Protein 7PZJ (pdb70)

Nearest PDB structures (foldseek):
  7pzj-assembly1_A  TM=1.004E+00  e=2.224E-62  Kaistella jeonii
  6kuo-assembly1_A  TM=9.489E-01  e=4.315E-26  Piscinibacter sakaiensis
  6ky5-assembly2_B  TM=9.385E-01  e=2.314E-25  Piscinibacter sakaiensis
  7dzv-assembly1_A  TM=9.254E-01  e=3.971E-25  Piscinibacter gummiphilus
  8h5l-assembly1_B  TM=8.861E-01  e=3.011E-26  Piscinibacter sakaiensis

B-factor: mean 29.28, std 13.96, range [12.13, 130.51]

Radius of gyration: 16.84 Å; Cα contacts (8 Å, |Δi|>4): 710; chains: 1; bounding box: 43×41×42 Å

Foldseek 3Di:
DALVCLDFQHAFDKDWDWVVNVQDDQPLFAIKIKIAGLPDAFDAAEEEEEEAPPDALVLQVQVQSRVRSVGHIYIYTHHDDDDNALQSLLVSRVSSLVSVVVLCCDPPRSNPVGYPSLQYAYEYAASNLVSRQVNCVVPVSHFEYEYQQYHHAPDQRAHQHAYEYEHECAEPRSHCVRHVVVNQVNHDLNHWYKYWYFYRGYSSQLSHCCRLVNLSSSLVNLSCVCGRVVNLCSVVNNVVSVVVSVVGTQKMAGAHWGAHPPGIDGDGDIDHD

Organism: NCBI:txid266749

Secondary structure (DSSP, 8-state):
--GGGG-SS-SS-EEEEEGGGT----TTSS-EEEEEESSS-S-EEEEEEE-STT--GGGTTTHHHHHHHTT-EEEEE------SSHHHHHHHHHHHHHHHHHHTT-TT-TTTT-EEEEEEEEEEETHHHHHHHHHHHH-TT--EEEEES---SS------S-EEEEEETT-SSS-TTTTHHHHHHHS-TTS-EEEEEETT--TTTTSSTTGGGGHHHHHHHHHHHHHTS--TTHHHHHHHHHHHHGGGEEEEEEEEEEE-SSSEEEE--EEE-

Sequence (273 aa):
ATVESLTNPGPYTVATLSEADGVRNGPKYAGSTIYYPTNATPPYASIAIVPGFTAAPSSVQEWGPFYASHGIVAIIIGTNSLYDQPEARALALLDALETIKQENGRATSPLIGKLDVTKLAVSGWSMGGGGAQRAAVLDNTISAVVALCPYLTSPQLNHTVPVLIFSGQSDPTAPPSQHANVHYNTTPGTTNKLLFEVKNGNHSVANSPTGGGGAVGKLALSWLKIYLEKNDCYCSVLATAIVNSTTVSSKISQSYQCNNALGVVDSKTRFNL

Solvent-accessible surface area: 10555 Å² total; per-residue (Å²): 81,76,30,127,32,3,73,71,100,14,100,77,79,49,31,73,12,27,54,103,80,44,6,53,109,0,105,110,17,32,30,11,46,0,28,19,1,68,90,16,121,58,84,8,1,0,0,0,0,0,0,3,42,121,24,57,49,70,37,0,82,90,2,0,58,6,1,0,7,6,8,0,0,0,0,4,0,2,32,106,83,114,130,111,104,12,46,27,4,0,74,3,0,37,15,0,2,60,0,0,83,88,1,40,59,45,73,124,4,65,0,80,59,75,9,33,48,107,59,12,0,0,2,0,28,11,20,0,0,0,0,0,0,45,0,0,27,78,36,75,113,7,13,0,0,0,0,0,1,0,67,19,89,97,18,122,4,96,3,89,2,18,0,0,0,0,1,0,73,59,6,104,72,1,31,11,80,113,6,1,29,50,0,19,106,61,2,43,58,139,3,36,10,0,1,0,13,8,99,103,6,84,24,51,24,0,15,17,3,75,13,14,74,18,4,0,1,73,0,0,0,0,0,0,28,8,20,0,46,117,53,76,78,20,6,57,4,0,48,60,0,6,110,90,6,35,116,52,2,6,43,3,6,22,18,13,91,5,66,38,110,174,31,88,67,81,17,142,85,174,67,81,133

InterPro domains:
  IPR026444 Secretion system, C-terminal sorting domain [PF18962] (299-365)
  IPR026444 Secretion system, C-terminal sorting domain [TIGR04183] (300-365)
  IPR029058 Alpha/Beta hydrolase fold [G3DSA:3.40.50.1820] (22-283)
  IPR029058 Alpha/Beta hydrolase fold [SSF53474] (60-255)
  IPR041127 PET hydrolase/cutinase-like [PF12740] (35-278)

Structure (mmCIF, N/CA/C/O backbone):
data_7PZJ
#
_entry.id   7PZJ
#
_cell.length_a   109.755
_cell.length_b   109.755
_cell.length_c   41.803
_cell.angle_alpha   90.000
_cell.angle_beta   90.000
_cell.angle_gamma   90.000
#
_symmetry.space_group_name_H-M   'P 43 21 2'
#
loop_
_entity.id
_entity.type
_entity.pdbx_description
1 polymer Lipase
2 non-polymer 'POTASSIUM ION'
3 water water
#
loop_
_atom_site.group_PDB
_atom_site.id
_atom_site.type_symbol
_atom_site.label_atom_id
_atom_site.label_alt_id
_atom_site.label_comp_id
_atom_site.label_asym_id
_atom_site.label_entity_id
_atom_site.label_seq_id
_atom_site.pdbx_PDB_ins_code
_atom_site.Cartn_x
_atom_site.Cartn_y
_atom_site.Cartn_z
_atom_site.occupancy
_atom_site.B_iso_or_equiv
_atom_site.auth_seq_id
_atom_site.auth_comp_id
_atom_site.auth_asym_id
_atom_site.auth_atom_id
_atom_site.pdbx_PDB_model_num
ATOM 1 N N . ALA A 1 28 ? 16.386 28.513 -11.909 1.00 57.28 6 ALA A N 1
ATOM 2 C CA . ALA A 1 28 ? 16.426 27.079 -11.670 1.00 46.48 6 ALA A CA 1
ATOM 3 C C . ALA A 1 28 ? 17.043 26.706 -10.308 1.00 57.78 6 ALA A C 1
ATOM 4 O O . ALA A 1 28 ? 17.610 25.609 -10.145 1.00 52.85 6 ALA A O 1
ATOM 10 N N . THR A 1 29 ? 16.930 27.607 -9.330 1.00 54.71 7 THR A N 1
ATOM 11 C CA . THR A 1 29 ? 17.406 27.352 -7.972 1.00 54.26 7 THR A CA 1
ATOM 12 C C . THR A 1 29 ? 16.395 27.922 -6.974 1.00 58.98 7 THR A C 1
ATOM 13 O O . THR A 1 29 ? 15.506 28.701 -7.336 1.00 52.23 7 THR A O 1
ATOM 24 N N . VAL A 1 30 ? 16.535 27.532 -5.699 1.00 68.70 8 VAL A N 1
ATOM 25 C CA . VAL A 1 30 ? 15.663 28.077 -4.656 1.00 59.72 8 VAL A CA 1
ATOM 26 C C . VAL A 1 30 ? 15.845 29.592 -4.531 1.00 52.53 8 VAL A C 1
ATOM 27 O O . VAL A 1 30 ? 14.999 30.273 -3.940 1.00 46.84 8 VAL A O 1
ATOM 40 N N . GLU A 1 31 ? 16.953 30.133 -5.061 1.00 53.36 9 GLU A N 1
ATOM 41 C CA . GLU A 1 31 ? 17.149 31.580 -5.113 1.00 56.39 9 GLU A CA 1
ATOM 42 C C . GLU A 1 31 ? 16.231 32.221 -6.149 1.00 47.97 9 GLU A C 1
ATOM 43 O O . GLU A 1 31 ? 15.920 33.410 -6.055 1.00 44.94 9 GLU A O 1
ATOM 55 N N . SER A 1 32 ? 15.776 31.451 -7.136 1.00 52.32 10 SER A N 1
ATOM 56 C CA . SER A 1 32 ? 14.854 32.001 -8.119 1.00 54.30 10 SER A CA 1
ATOM 57 C C . SER A 1 32 ? 13.458 32.223 -7.545 1.00 44.13 10 SER A C 1
ATOM 58 O O . SER A 1 32 ? 12.639 32.869 -8.205 1.00 40.97 10 SER A O 1
ATOM 66 N N . LEU A 1 33 ? 13.186 31.709 -6.339 1.00 37.55 11 LEU A N 1
ATOM 67 C CA . LEU A 1 33 ? 11.902 31.810 -5.658 1.00 41.54 11 LEU A CA 1
ATOM 68 C C . LEU A 1 33 ? 11.789 33.069 -4.797 1.00 40.28 11 LEU A C 1
ATOM 69 O O . LEU A 1 33 ? 10.891 33.161 -3.950 1.00 46.12 11 LEU A O 1
ATOM 85 N N . THR A 1 34 ? 12.674 34.027 -5.002 1.00 38.40 12 THR A N 1
ATOM 86 C CA . THR A 1 34 ? 12.698 35.245 -4.211 1.00 38.12 12 THR A CA 1
ATOM 87 C C . THR A 1 34 ? 11.366 35.980 -4.332 1.00 40.72 12 THR A C 1
ATOM 88 O O . THR A 1 34 ? 10.672 35.905 -5.357 1.00 38.86 12 THR A O 1
ATOM 98 N N . ASN A 1 35 ? 10.982 36.616 -3.266 1.00 39.44 13 ASN A N 1
ATOM 99 C CA . ASN A 1 35 ? 9.844 37.503 -3.291 1.00 35.05 13 ASN A CA 1
ATOM 100 C C . ASN A 1 35 ? 10.338 38.897 -3.641 1.00 42.07 13 ASN A C 1
ATOM 101 O O . ASN A 1 35 ? 11.385 39.336 -3.166 1.00 49.11 13 ASN A O 1
ATOM 112 N N . PRO A 1 36 ? 9.501 39.664 -4.211 1.00 40.59 14 PRO A N 1
ATOM 113 C CA . PRO A 1 36 ? 9.625 40.079 -5.611 1.00 35.27 14 PRO A CA 1
ATOM 114 C C . PRO A 1 36 ? 10.379 39.130 -6.532 1.00 27.62 14 PRO A C 1
ATOM 115 O O . PRO A 1 36 ? 11.579 38.924 -6.368 1.00 25.71 14 PRO A O 1
ATOM 120 N N . GLY A 1 37 ? 9.717 38.644 -7.578 1.00 24.22 15 GLY A N 1
ATOM 121 C CA . GLY A 1 37 ? 10.406 38.060 -8.707 1.00 24.13 15 GLY A CA 1
ATOM 122 C C . GLY A 1 37 ? 10.852 39.137 -9.690 1.00 22.82 15 GLY A C 1
ATOM 123 O O . GLY A 1 37 ? 10.855 40.329 -9.379 1.00 21.92 15 GLY A O 1
ATOM 127 N N . PRO A 1 38 ? 11.253 38.737 -10.901 1.00 22.02 16 PRO A N 1
ATOM 128 C CA . PRO A 1 38 ? 11.910 39.702 -11.803 1.00 21.49 16 PRO A CA 1
ATOM 129 C C . PRO A 1 38 ? 10.978 40.574 -12.639 1.00 24.44 16 PRO A C 1
ATOM 130 O O . PRO A 1 38 ? 11.430 41.604 -13.152 1.00 19.75 16 PRO A O 1
ATOM 141 N N . TYR A 1 39 ? 9.711 40.225 -12.790 1.00 19.62 17 TYR A N 1
ATOM 142 C CA . TYR A 1 39 ? 8.857 40.975 -13.691 1.00 19.43 17 TYR A CA 1
ATOM 143 C C . TYR A 1 39 ? 8.102 42.112 -13.014 1.00 18.38 17 TYR A C 1
ATOM 144 O O . TYR A 1 39 ? 7.772 42.079 -11.822 1.00 19.38 17 TYR A O 1
ATOM 162 N N . THR A 1 40 ? 7.862 43.148 -13.815 1.00 19.26 18 THR A N 1
ATOM 163 C CA . THR A 1 40 ? 7.077 44.297 -13.409 1.00 20.42 18 THR A CA 1
ATOM 164 C C . THR A 1 40 ? 5.603 43.930 -13.397 1.00 19.54 18 THR A C 1
ATOM 165 O O . THR A 1 40 ? 5.099 43.315 -14.340 1.00 21.18 18 THR A O 1
ATOM 176 N N . VAL A 1 41 ? 4.917 44.332 -12.334 1.00 17.26 19 VAL A N 1
ATOM 177 C CA . VAL A 1 41 ? 3.517 43.994 -12.104 1.00 21.52 19 VAL A CA 1
ATOM 178 C C . VAL A 1 41 ? 2.611 45.195 -12.385 1.00 19.70 19 VAL A C 1
ATOM 179 O O . VAL A 1 41 ? 2.894 46.310 -11.953 1.00 21.90 19 VAL A O 1
ATOM 192 N N . ALA A 1 42 ? 1.514 44.954 -13.116 1.00 18.66 20 ALA A N 1
ATOM 193 C CA . ALA A 1 42 ? 0.428 45.913 -13.287 1.00 19.43 20 ALA A CA 1
ATOM 194 C C . ALA A 1 42 ? -0.872 45.192 -12.972 1.00 21.48 20 ALA A C 1
ATOM 195 O O . ALA A 1 42 ? -0.889 43.955 -12.824 1.00 18.66 20 ALA A O 1
ATOM 202 N N . THR A 1 43 ? -1.973 45.966 -12.841 1.00 18.17 21 THR A N 1
ATOM 203 C CA . THR A 1 43 ? -3.266 45.390 -12.496 1.00 20.76 21 THR A CA 1
ATOM 204 C C . THR A 1 43 ? -4.372 45.860 -13.429 1.00 24.40 21 THR A C 1
ATOM 205 O O . THR A 1 43 ? -4.315 46.944 -14.007 1.00 22.81 21 THR A O 1
ATOM 216 N N . LEU A 1 44 ? -5.387 45.012 -13.559 1.00 25.59 22 LEU A N 1
ATOM 217 C CA . LEU A 1 44 ? -6.600 45.337 -14.284 1.00 22.72 22 LEU A CA 1
ATOM 218 C C . LEU A 1 44 ? -7.799 44.945 -13.437 1.00 23.28 22 LEU A C 1
ATOM 219 O O . LEU A 1 44 ? -7.706 44.066 -12.585 1.00 19.94 22 LEU A O 1
ATOM 235 N N . SER A 1 45 ? -8.949 45.575 -13.682 1.00 21.22 23 SER A N 1
ATOM 236 C CA . SER A 1 45 ? -10.131 45.184 -12.944 1.00 18.79 23 SER A CA 1
ATOM 237 C C . SER A 1 45 ? -11.378 45.456 -13.769 1.00 20.22 23 SER A C 1
ATOM 238 O O . SER A 1 45 ? -11.316 45.880 -14.920 1.00 18.68 23 SER A O 1
ATOM 246 N N . GLU A 1 46 ? -12.528 45.159 -13.180 1.00 19.31 24 GLU A N 1
ATOM 247 C CA . GLU A 1 46 ? -13.778 45.538 -13.818 1.00 22.44 24 GLU A CA 1
ATOM 248 C C . GLU A 1 46 ? -13.829 47.032 -14.097 1.00 16.87 24 GLU A C 1
ATOM 249 O O . GLU A 1 46 ? -14.480 47.458 -15.059 1.00 24.26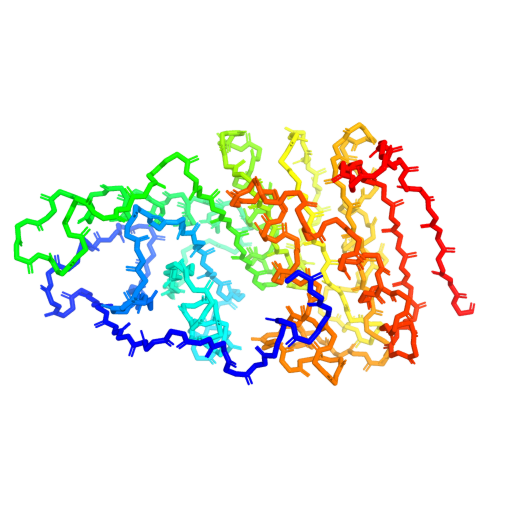 24 GLU A O 1
ATOM 261 N N . ALA A 1 47 ? -13.126 47.839 -13.298 1.00 19.74 25 ALA A N 1
ATOM 262 C CA . ALA A 1 47 ? -13.101 49.281 -13.572 1.00 23.18 25 ALA A CA 1
ATOM 263 C C . ALA A 1 47 ? -12.531 49.573 -14.949 1.00 25.80 25 ALA A C 1
ATOM 264 O O . ALA A 1 47 ? -12.819 50.631 -15.507 1.00 19.60 25 ALA A O 1
ATOM 271 N N . ASP A 1 48 ? -11.755 48.643 -15.523 1.00 23.66 26 ASP A N 1
ATOM 272 C CA . ASP A 1 48 ? -11.148 48.818 -16.839 1.00 20.01 26 ASP A CA 1
ATOM 273 C C . ASP A 1 48 ? -11.934 48.162 -17.956 1.00 21.86 26 ASP A C 1
ATOM 274 O O . ASP A 1 48 ? -11.520 48.239 -19.114 1.00 23.22 26 ASP A O 1
ATOM 283 N N . GLY A 1 49 ? -13.011 47.450 -17.642 1.00 25.57 27 GLY A N 1
ATOM 284 C CA . GLY A 1 49 ? -13.714 46.671 -18.643 1.00 20.43 27 GLY A CA 1
ATOM 285 C C . GLY A 1 49 ? -13.605 45.165 -18.470 1.00 20.90 27 GLY A C 1
ATOM 286 O O . GLY A 1 49 ? -14.260 44.437 -19.207 1.00 22.97 27 GLY A O 1
ATOM 290 N N . VAL A 1 50 ? -12.813 44.662 -17.528 1.00 21.53 28 VAL A N 1
ATOM 291 C CA . VAL A 1 50 ? -12.777 43.214 -17.324 1.00 24.32 28 VAL A CA 1
ATOM 292 C C . VAL A 1 50 ? -14.201 42.672 -17.151 1.00 21.51 28 VAL A C 1
ATOM 293 O O . VAL A 1 50 ? -15.052 43.311 -16.533 1.00 20.31 28 VAL A O 1
ATOM 306 N N . ARG A 1 51 ? -14.450 41.464 -17.662 1.00 26.16 29 ARG A N 1
ATOM 307 C CA . ARG A 1 51 ? -15.755 40.827 -17.476 1.00 22.30 29 ARG A CA 1
ATOM 308 C C . ARG A 1 51 ? -16.184 40.868 -16.019 1.00 23.19 29 ARG A C 1
ATOM 309 O O . ARG A 1 51 ? -15.397 40.574 -15.114 1.00 19.28 29 ARG A O 1
ATOM 330 N N . ASN A 1 52 ? -17.456 41.225 -15.803 1.00 23.57 30 ASN A N 1
ATOM 331 C CA . ASN A 1 52 ? -18.109 41.124 -14.497 1.00 25.61 30 ASN A CA 1
ATOM 332 C C . ASN A 1 52 ? -18.647 39.698 -14.389 1.00 27.23 30 ASN A C 1
ATOM 333 O O . ASN A 1 52 ? -19.685 39.381 -14.956 1.00 25.75 30 ASN A O 1
ATOM 344 N N . GLY A 1 53 ? -17.939 38.818 -13.683 1.00 24.15 31 GLY A N 1
ATOM 345 C CA . GLY A 1 53 ? -18.416 37.457 -13.537 1.00 26.12 31 GLY A CA 1
ATOM 346 C C . GLY A 1 53 ? -19.557 37.368 -12.545 1.00 21.72 31 GLY A C 1
ATOM 347 O O . GLY A 1 53 ? -19.438 37.801 -11.396 1.00 24.16 31 GLY A O 1
ATOM 351 N N . PRO A 1 54 ? -20.673 36.762 -12.944 1.00 22.32 32 PRO A N 1
ATOM 352 C CA . PRO A 1 54 ? -21.843 36.769 -12.052 1.00 26.80 32 PRO A CA 1
ATOM 353 C C . PRO A 1 54 ? -21.637 35.990 -10.771 1.00 27.04 32 PRO A C 1
ATOM 354 O O . PRO A 1 54 ? -22.350 36.244 -9.808 1.00 22.51 32 PRO A O 1
ATOM 365 N N . LYS A 1 55 ? -20.689 35.060 -10.708 1.00 27.28 33 LYS A N 1
ATOM 366 C CA . LYS A 1 55 ? -20.599 34.187 -9.550 1.00 23.44 33 LYS A CA 1
ATOM 367 C C . LYS A 1 55 ? -19.666 34.704 -8.469 1.00 27.73 33 LYS A C 1
ATOM 368 O O . LYS A 1 55 ? -19.424 33.990 -7.483 1.00 23.43 33 LYS A O 1
ATOM 387 N N . TYR A 1 56 ? -19.141 35.921 -8.603 1.00 23.01 34 TYR A N 1
ATOM 388 C CA . TYR A 1 56 ? -18.279 36.463 -7.551 1.00 22.43 34 TYR A CA 1
ATOM 389 C C . TYR A 1 56 ? -18.433 37.975 -7.524 1.00 22.70 34 TYR A C 1
ATOM 390 O O . TYR A 1 56 ? -19.202 38.550 -8.288 1.00 22.55 34 TYR A O 1
ATOM 408 N N . ALA A 1 57 ? -17.682 38.632 -6.648 1.00 21.11 35 ALA A N 1
ATOM 409 C CA . ALA A 1 57 ? -17.851 40.066 -6.443 1.00 26.36 35 ALA A CA 1
ATOM 410 C C . ALA A 1 57 ? -16.512 40.778 -6.589 1.00 20.50 35 ALA A C 1
ATOM 411 O O . ALA A 1 57 ? -15.755 40.948 -5.627 1.00 23.45 35 ALA A O 1
ATOM 418 N N . GLY A 1 58 ? -16.239 41.207 -7.809 1.00 20.63 36 GLY A N 1
ATOM 419 C CA . GLY A 1 58 ? -15.062 42.002 -8.075 1.00 23.59 36 GLY A CA 1
ATOM 420 C C . GLY A 1 58 ? -13.845 41.146 -8.336 1.00 19.12 36 GLY A C 1
ATOM 421 O O . GLY A 1 58 ? -13.690 40.044 -7.811 1.00 18.49 36 GLY A O 1
ATOM 425 N N . SER A 1 59 ? -12.972 41.659 -9.187 1.00 21.20 37 SER A N 1
ATOM 426 C CA . SER A 1 59 ? -11.683 41.030 -9.429 1.00 19.51 37 SER A CA 1
ATOM 427 C C . SER A 1 59 ? -10.578 42.072 -9.461 1.00 21.03 37 SER A C 1
ATOM 428 O O . SER A 1 59 ? -10.800 43.237 -9.814 1.00 18.80 37 SER A O 1
ATOM 436 N N . THR A 1 60 ? -9.368 41.625 -9.121 1.00 19.23 38 THR A N 1
ATOM 437 C CA . THR A 1 60 ? -8.151 42.332 -9.510 1.00 17.24 38 THR A CA 1
ATOM 438 C C . THR A 1 60 ? -7.232 41.336 -10.201 1.00 19.35 38 THR A C 1
ATOM 439 O O . THR A 1 60 ? -6.913 40.279 -9.641 1.00 16.90 38 THR A O 1
ATOM 450 N N . ILE A 1 61 ? -6.829 41.667 -11.416 1.00 19.33 39 ILE A N 1
ATOM 451 C CA . ILE A 1 61 ? -5.914 40.860 -12.199 1.00 19.64 39 ILE A CA 1
ATOM 452 C C . ILE A 1 61 ? -4.531 41.478 -12.055 1.00 20.37 39 ILE A C 1
ATOM 453 O O . ILE A 1 61 ? -4.330 42.639 -12.418 1.00 17.99 39 ILE A O 1
ATOM 469 N N . TYR A 1 62 ? -3.594 40.709 -11.505 1.00 16.79 40 TYR A N 1
ATOM 470 C CA . TYR A 1 62 ? -2.183 41.068 -11.443 1.00 17.40 40 TYR A CA 1
ATOM 471 C C . TYR A 1 62 ? -1.478 40.346 -12.576 1.00 16.94 40 TYR A C 1
ATOM 472 O O . TYR A 1 62 ? -1.640 39.128 -12.723 1.00 20.17 40 TYR A O 1
ATOM 490 N N . TYR A 1 63 ? -0.685 41.075 -13.357 1.00 16.47 41 TYR A N 1
ATOM 491 C CA . TYR A 1 63 ? -0.064 40.489 -14.531 1.00 18.17 41 TYR A CA 1
ATOM 492 C C . TYR A 1 63 ? 1.332 41.082 -14.749 1.00 17.35 41 TYR A C 1
ATOM 493 O O . TYR A 1 63 ? 1.610 42.206 -14.311 1.00 17.94 41 TYR A O 1
ATOM 511 N N . PRO A 1 64 ? 2.249 40.312 -15.335 1.00 18.49 42 PRO A N 1
ATOM 512 C CA . PRO A 1 64 ? 3.574 40.858 -15.666 1.00 19.29 42 PRO A CA 1
ATOM 513 C C . PRO A 1 64 ? 3.472 41.715 -16.914 1.00 17.57 42 PRO A C 1
ATOM 514 O O . PRO A 1 64 ? 2.818 41.346 -17.887 1.00 18.40 42 PRO A O 1
ATOM 525 N N . THR A 1 65 ? 4.122 42.870 -16.882 1.00 19.82 43 THR A N 1
ATOM 526 C CA . THR A 1 65 ? 4.112 43.762 -18.033 1.00 19.64 43 THR A CA 1
ATOM 527 C C . THR A 1 65 ? 5.265 43.498 -18.985 1.00 23.26 43 THR A C 1
ATOM 528 O O . THR A 1 65 ? 5.230 43.984 -20.117 1.00 23.68 43 THR A O 1
ATOM 539 N N . ASN A 1 66 ? 6.281 42.737 -18.559 1.00 19.06 44 ASN A N 1
ATOM 540 C CA . ASN A 1 66 ? 7.520 42.625 -19.325 1.00 21.82 44 ASN A CA 1
ATOM 541 C C . ASN A 1 66 ? 8.022 41.176 -19.365 1.00 23.78 44 ASN A C 1
ATOM 542 O O . ASN A 1 66 ? 9.218 40.931 -19.546 1.00 21.75 44 ASN A O 1
ATOM 553 N N . ALA A 1 67 ? 7.114 40.212 -19.219 1.00 23.04 45 ALA A N 1
ATOM 554 C CA . ALA A 1 67 ? 7.408 38.810 -19.483 1.00 22.77 45 ALA A CA 1
ATOM 555 C C . ALA A 1 67 ? 7.061 38.489 -20.929 1.00 21.72 45 ALA A C 1
ATOM 556 O O . ALA A 1 67 ? 6.275 39.194 -21.577 1.00 20.15 45 ALA A O 1
ATOM 563 N N . THR A 1 68 ? 7.661 37.414 -21.440 1.00 24.04 46 THR A N 1
ATOM 564 C CA . THR A 1 68 ? 7.341 36.942 -22.796 1.00 25.10 46 THR A CA 1
ATOM 565 C C . THR A 1 68 ? 6.003 36.193 -22.819 1.00 24.17 46 THR A C 1
ATOM 566 O O . THR A 1 68 ? 5.863 35.186 -22.118 1.00 18.15 46 THR A O 1
ATOM 577 N N . PRO A 1 69 ? 5.029 36.608 -23.640 1.00 20.75 47 PRO A N 1
ATOM 578 C CA . PRO A 1 69 ? 3.721 35.904 -23.677 1.00 25.72 47 PRO A CA 1
ATOM 579 C C . PRO A 1 69 ? 3.916 34.441 -24.040 1.00 25.80 47 PRO A C 1
ATOM 580 O O . PRO A 1 69 ? 4.960 34.135 -24.630 1.00 20.71 47 PRO A O 1
ATOM 591 N N . PRO A 1 70 ? 2.851 33.697 -24.175 1.00 24.02 48 PRO A N 1
ATOM 592 C CA . PRO A 1 70 ? 1.810 33.667 -23.134 1.00 21.11 48 PRO A CA 1
ATOM 593 C C . PRO A 1 70 ? 2.074 33.337 -21.686 1.00 18.40 48 PRO A C 1
ATOM 594 O O . PRO A 1 70 ? 3.075 32.741 -21.283 1.00 17.54 48 PRO A O 1
ATOM 605 N N . TYR A 1 71 ? 1.135 33.805 -20.872 1.00 19.40 49 TYR A N 1
ATOM 606 C CA . TYR A 1 71 ? 1.237 33.651 -19.435 1.00 16.57 49 TYR A CA 1
ATOM 607 C C . TYR A 1 71 ? 0.161 32.697 -18.955 1.00 15.92 49 TYR A C 1
ATOM 608 O O . TYR A 1 71 ? -0.979 32.751 -19.414 1.00 16.78 49 TYR A O 1
ATOM 626 N N . ALA A 1 72 ? 0.541 31.826 -18.028 1.00 15.92 50 ALA A N 1
ATOM 627 C CA . ALA A 1 72 ? -0.384 31.034 -17.251 1.00 17.71 50 ALA A CA 1
ATOM 628 C C . ALA A 1 72 ? -1.079 31.937 -16.240 1.00 16.20 50 ALA A C 1
ATOM 629 O O . ALA A 1 72 ? -0.620 33.037 -15.954 1.00 17.51 50 ALA A O 1
ATOM 636 N N . SER A 1 73 ? -2.221 31.476 -15.727 1.00 15.36 51 SER A N 1
ATOM 637 C CA . SER A 1 73 ? -2.974 32.209 -14.720 1.00 16.48 51 SER A CA 1
ATOM 638 C C . SER A 1 73 ? -3.380 31.316 -13.550 1.00 14.03 51 SER A C 1
ATOM 639 O O . SER A 1 73 ? -3.590 30.113 -13.697 1.00 13.25 51 SER A O 1
ATOM 647 N N . ILE A 1 74 ? -3.537 31.956 -12.397 1.00 14.99 52 ILE A N 1
ATOM 648 C CA . ILE A 1 74 ? -4.131 31.347 -11.221 1.00 15.81 52 ILE A CA 1
ATOM 649 C C . ILE A 1 74 ? -5.252 32.244 -10.706 1.00 14.17 52 ILE A C 1
ATOM 650 O O . ILE A 1 74 ? -5.106 33.468 -10.639 1.00 15.85 52 ILE A O 1
ATOM 666 N N . ALA A 1 75 ? -6.387 31.634 -10.372 1.00 18.55 53 ALA A N 1
ATOM 667 C CA . ALA A 1 75 ? -7.502 32.340 -9.756 1.00 14.29 53 ALA A CA 1
ATOM 668 C C . ALA A 1 75 ? -7.468 32.076 -8.250 1.00 16.19 53 ALA A C 1
ATOM 669 O O . ALA A 1 75 ? -7.270 30.934 -7.834 1.00 15.92 53 ALA A O 1
ATOM 676 N N . ILE A 1 76 ? -7.653 33.125 -7.436 1.00 15.21 54 ILE A N 1
ATOM 677 C CA . ILE A 1 76 ? -7.516 33.042 -5.978 1.00 15.74 54 ILE A CA 1
ATOM 678 C C . ILE A 1 76 ? -8.732 33.679 -5.314 1.00 15.75 54 ILE A C 1
ATOM 679 O O . ILE 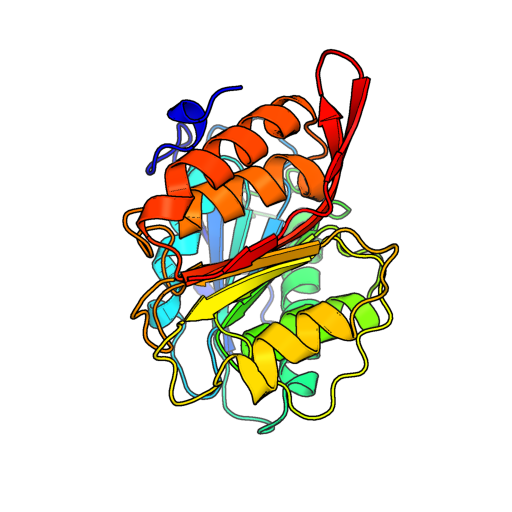A 1 76 ? -9.141 34.776 -5.697 1.00 14.47 54 ILE A O 1
ATOM 695 N N . VAL A 1 77 ? -9.273 33.017 -4.294 1.00 17.36 55 VAL A N 1
ATOM 696 C CA . VAL A 1 77 ? -10.462 33.489 -3.583 1.00 20.48 55 VAL A CA 1
ATOM 697 C C . VAL A 1 77 ? -10.266 33.348 -2.070 1.00 16.98 55 VAL A C 1
ATOM 698 O O . VAL A 1 77 ? -9.663 32.371 -1.617 1.00 18.98 55 VAL A O 1
ATOM 711 N N . PRO A 1 78 ? -10.683 34.324 -1.260 1.00 21.30 56 PRO A N 1
ATOM 712 C CA . PRO A 1 78 ? -10.474 34.242 0.194 1.00 20.06 56 PRO A CA 1
ATOM 713 C C . PRO A 1 78 ? -11.564 33.364 0.792 1.00 23.20 56 PRO A C 1
ATOM 714 O O . PRO A 1 78 ? -12.382 32.794 0.083 1.00 19.57 56 PRO A O 1
ATOM 725 N N . GLY A 1 79 ? -11.566 33.262 2.108 1.00 25.58 57 GLY A N 1
ATOM 726 C CA . GLY A 1 79 ? -12.574 32.476 2.778 1.00 26.38 57 GLY A CA 1
ATOM 727 C C . GLY A 1 79 ? -13.914 33.187 2.758 1.00 32.30 57 GLY A C 1
ATOM 728 O O . GLY A 1 79 ? -14.048 34.333 2.323 1.00 33.15 57 GLY A O 1
ATOM 732 N N . PHE A 1 80 ? -14.925 32.490 3.259 1.00 39.48 58 PHE A N 1
ATOM 733 C CA . PHE A 1 80 ? -16.266 33.056 3.244 1.00 46.07 58 PHE A CA 1
ATOM 734 C C . PHE A 1 80 ? -16.338 34.286 4.142 1.00 37.14 58 PHE A C 1
ATOM 735 O O . PHE A 1 80 ? -15.859 34.268 5.279 1.00 39.35 58 PHE A O 1
ATOM 752 N N . THR A 1 81 ? -16.932 35.351 3.603 1.00 40.84 59 THR A N 1
ATOM 753 C CA . THR A 1 81 ? -17.130 36.670 4.210 1.00 45.47 59 THR A CA 1
ATOM 754 C C . THR A 1 81 ? -15.891 37.556 4.046 1.00 45.77 59 THR A C 1
ATOM 755 O O . THR A 1 81 ? -16.005 38.785 4.112 1.00 41.49 59 THR A O 1
ATOM 766 N N . ALA A 1 82 ? -14.715 36.964 3.816 1.00 33.32 60 ALA A N 1
ATOM 767 C CA . ALA A 1 82 ? -13.473 37.720 3.901 1.00 30.96 60 ALA A CA 1
ATOM 768 C C . ALA A 1 82 ? -13.182 38.489 2.614 1.00 28.16 60 ALA A C 1
ATOM 769 O O . ALA A 1 82 ? -13.521 38.066 1.507 1.00 24.91 60 ALA A O 1
ATOM 776 N N . ALA A 1 83 ? -12.544 39.639 2.779 1.00 30.12 61 ALA A N 1
ATOM 777 C CA . ALA A 1 83 ? -12.228 40.500 1.657 1.00 27.54 61 ALA A CA 1
ATOM 778 C C . ALA A 1 83 ? -10.985 40.003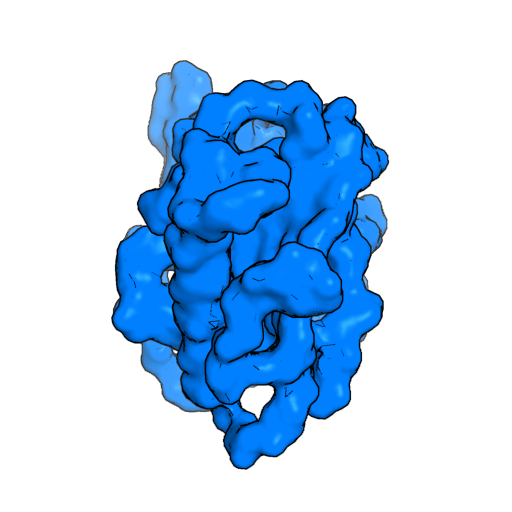 0.937 1.00 24.60 61 ALA A C 1
ATOM 779 O O . ALA A 1 83 ? -10.133 39.344 1.530 1.00 24.13 61 ALA A O 1
ATOM 786 N N . PRO A 1 84 ? -10.855 40.323 -0.350 1.00 19.96 62 PRO A N 1
ATOM 787 C CA . PRO A 1 84 ? -9.643 39.913 -1.076 1.00 20.92 62 PRO A CA 1
ATOM 788 C C . PRO A 1 84 ? -8.365 40.424 -0.440 1.00 21.38 62 PRO A C 1
ATOM 789 O O . PRO A 1 84 ? -7.309 39.787 -0.577 1.00 22.60 62 PRO A O 1
ATOM 800 N N . SER A 1 85 ? -8.411 41.547 0.274 1.00 21.10 63 SER A N 1
ATOM 801 C CA . SER A 1 85 ? -7.188 42.030 0.903 1.00 23.06 63 SER A CA 1
ATOM 802 C C . SER A 1 85 ? -6.554 40.980 1.809 1.00 22.08 63 SER A C 1
ATOM 803 O O . SER A 1 85 ? -5.343 41.040 2.037 1.00 23.26 63 SER A O 1
ATOM 811 N N . SER A 1 86 ? -7.333 39.998 2.289 1.00 19.71 64 SER A N 1
ATOM 812 C CA . SER A 1 86 ? -6.796 38.950 3.154 1.00 23.40 64 SER A CA 1
ATOM 813 C C . SER A 1 86 ? -5.788 38.058 2.446 1.00 21.51 64 SER A C 1
ATOM 814 O O . SER A 1 86 ? -4.930 37.472 3.107 1.00 23.24 64 SER A O 1
ATOM 822 N N . VAL A 1 87 ? -5.877 37.913 1.121 1.00 22.00 65 VAL A N 1
ATOM 823 C CA . VAL A 1 87 ? -4.950 37.068 0.369 1.00 22.07 65 VAL A CA 1
ATOM 824 C C . VAL A 1 87 ? -4.187 37.844 -0.712 1.00 20.76 65 VAL A C 1
ATOM 825 O O . VAL A 1 87 ? -3.501 37.237 -1.546 1.00 17.07 65 VAL A O 1
ATOM 838 N N . GLN A 1 88 ? -4.258 39.171 -0.694 1.00 20.01 66 GLN A N 1
ATOM 839 C CA . GLN A 1 88 ? -3.845 39.965 -1.854 1.00 22.54 66 GLN A CA 1
ATOM 840 C C . GLN A 1 88 ? -2.348 39.894 -2.147 1.00 16.70 66 GLN A C 1
ATOM 841 O O . GLN A 1 88 ? -1.937 40.144 -3.283 1.00 19.92 66 GLN A O 1
ATOM 855 N N . GLU A 1 89 ? -1.510 39.611 -1.151 1.00 15.61 67 GLU A N 1
ATOM 856 C CA . GLU A 1 89 ? -0.072 39.550 -1.422 1.00 16.82 67 GLU A CA 1
ATOM 857 C C . GLU A 1 89 ? 0.316 38.433 -2.379 1.00 15.32 67 GLU A C 1
ATOM 858 O O . GLU A 1 89 ? 1.420 38.462 -2.935 1.00 19.16 67 GLU A O 1
ATOM 870 N N . TRP A 1 90 ? -0.543 37.453 -2.597 1.00 15.41 68 TRP A N 1
ATOM 871 C CA . TRP A 1 90 ? -0.228 36.468 -3.616 1.00 13.53 68 TRP A CA 1
ATOM 872 C C . TRP A 1 90 ? -0.233 37.074 -5.027 1.00 17.94 68 TRP A C 1
ATOM 873 O O . TRP A 1 90 ? 0.487 36.593 -5.909 1.00 19.35 68 TRP A O 1
ATOM 894 N N . GLY A 1 91 ? -0.993 38.136 -5.254 1.00 16.61 69 GLY A N 1
ATOM 895 C CA . GLY A 1 91 ? -1.122 38.703 -6.578 1.00 18.87 69 GLY A CA 1
ATOM 896 C C . GLY A 1 91 ? 0.192 39.209 -7.138 1.00 18.91 69 GLY A C 1
ATOM 897 O O . GLY A 1 91 ? 0.706 38.712 -8.148 1.00 17.69 69 GLY A O 1
ATOM 901 N N . PRO A 1 92 ? 0.773 40.211 -6.483 1.00 17.30 70 PRO A N 1
ATOM 902 C CA . PRO A 1 92 ? 2.068 40.715 -6.955 1.00 17.16 70 PRO A CA 1
ATOM 903 C C . PRO A 1 92 ? 3.166 39.683 -6.909 1.00 19.25 70 PRO A C 1
ATOM 904 O O . PRO A 1 92 ? 4.055 39.696 -7.779 1.00 17.73 70 PRO A O 1
ATOM 915 N N . PHE A 1 93 ? 3.133 38.774 -5.934 1.00 17.04 71 PHE A N 1
ATOM 916 C CA . PHE A 1 93 ? 4.121 37.700 -5.886 1.00 18.77 71 PHE A CA 1
ATOM 917 C C . PHE A 1 93 ? 4.081 36.854 -7.151 1.00 19.19 71 PHE A C 1
ATOM 918 O O . PHE A 1 93 ? 5.102 36.674 -7.824 1.00 20.24 71 PHE A O 1
ATOM 935 N N . TYR A 1 94 ? 2.907 36.284 -7.474 1.00 16.37 72 TYR A N 1
ATOM 936 C CA . TYR A 1 94 ? 2.838 35.402 -8.651 1.00 15.05 72 TYR A CA 1
ATOM 937 C C . TYR A 1 94 ? 3.119 36.177 -9.946 1.00 17.33 72 TYR A C 1
ATOM 938 O O . TYR A 1 94 ? 3.885 35.719 -10.811 1.00 18.82 72 TYR A O 1
ATOM 956 N N . ALA A 1 95 ? 2.516 37.363 -10.091 1.00 16.55 73 ALA A N 1
ATOM 957 C CA . ALA A 1 95 ? 2.706 38.158 -11.302 1.00 19.26 73 ALA A CA 1
ATOM 958 C C . ALA A 1 95 ? 4.174 38.553 -11.478 1.00 16.81 73 ALA A C 1
ATOM 959 O O . ALA A 1 95 ? 4.685 38.567 -12.606 1.00 15.67 73 ALA A O 1
ATOM 966 N N . SER A 1 96 ? 4.877 38.852 -10.372 1.00 15.48 74 SER A N 1
ATOM 967 C CA . SER A 1 96 ? 6.294 39.197 -10.446 1.00 15.86 74 SER A CA 1
ATOM 968 C C . SER A 1 96 ? 7.144 38.018 -10.890 1.00 18.73 74 SER A C 1
ATOM 969 O O . SER A 1 96 ? 8.310 38.200 -11.276 1.00 21.34 74 SER A O 1
ATOM 977 N N . HIS A 1 97 ? 6.577 36.823 -10.870 1.00 19.44 75 HIS A N 1
ATOM 978 C CA . HIS A 1 97 ? 7.198 35.617 -11.396 1.00 15.09 75 HIS A CA 1
ATOM 979 C C . HIS A 1 97 ? 6.574 35.144 -12.709 1.00 19.71 75 HIS A C 1
ATOM 980 O O . HIS A 1 97 ? 6.787 34.001 -13.109 1.00 20.82 75 HIS A O 1
ATOM 994 N N . GLY A 1 98 ? 5.836 36.003 -13.405 1.00 16.47 76 GLY A N 1
ATOM 995 C CA . GLY A 1 98 ? 5.356 35.687 -14.736 1.00 12.92 76 GLY A CA 1
ATOM 996 C C . GLY A 1 98 ? 4.002 35.021 -14.807 1.00 19.15 76 GLY A C 1
ATOM 997 O O . GLY A 1 98 ? 3.587 34.615 -15.903 1.00 19.10 76 GLY A O 1
ATOM 1001 N N . ILE A 1 99 ? 3.308 34.880 -13.680 1.00 16.48 77 ILE A N 1
ATOM 1002 C CA . ILE A 1 99 ? 2.037 34.166 -13.607 1.00 18.09 77 ILE A CA 1
ATOM 1003 C C . ILE A 1 99 ? 0.944 35.181 -13.309 1.00 15.76 77 ILE A C 1
ATOM 1004 O O . ILE A 1 99 ? 0.961 35.831 -12.255 1.00 16.12 77 ILE A O 1
ATOM 1020 N N . VAL A 1 100 ? 0.005 35.317 -14.236 1.00 13.93 78 VAL A N 1
ATOM 1021 C CA . VAL A 1 100 ? -1.156 36.154 -14.028 1.00 14.85 78 VAL A CA 1
ATOM 1022 C C . VAL A 1 100 ? -1.958 35.626 -12.849 1.00 18.01 78 VAL A C 1
ATOM 1023 O O . VAL A 1 100 ? -2.165 34.414 -12.709 1.00 20.89 78 VAL A O 1
ATOM 1036 N N . ALA A 1 101 ? -2.386 36.527 -11.968 1.00 14.40 79 ALA A N 1
ATOM 1037 C CA . ALA A 1 101 ? -3.219 36.154 -10.831 1.00 16.77 79 ALA A CA 1
ATOM 1038 C C . ALA A 1 101 ? -4.503 36.972 -10.829 1.00 14.96 79 ALA A C 1
ATOM 1039 O O . ALA A 1 101 ? -4.464 38.201 -10.867 1.00 20.34 79 ALA A O 1
ATOM 1046 N N . ILE A 1 102 ? -5.638 36.285 -10.746 1.00 15.35 80 ILE A N 1
ATOM 1047 C CA . ILE A 1 102 ? -6.933 36.937 -10.624 1.00 14.74 80 ILE A CA 1
ATOM 1048 C C . ILE A 1 102 ? -7.472 36.612 -9.237 1.00 15.66 80 ILE A C 1
ATOM 1049 O O . ILE A 1 102 ? -7.743 35.456 -8.890 1.00 17.37 80 ILE A O 1
ATOM 1065 N N . ILE A 1 103 ? -7.541 37.644 -8.410 1.00 15.74 81 ILE A N 1
ATOM 1066 C CA . ILE A 1 103 ? -8.056 37.547 -7.062 1.00 13.60 81 ILE A CA 1
ATOM 1067 C C . ILE A 1 103 ? -9.470 38.104 -7.058 1.00 19.47 81 ILE A C 1
ATOM 1068 O O . ILE A 1 103 ? -9.708 39.248 -7.468 1.00 16.83 81 ILE A O 1
ATOM 1084 N N . ILE A 1 104 ? -10.406 37.303 -6.597 1.00 16.62 82 ILE A N 1
ATOM 1085 C CA . ILE A 1 104 ? -11.806 37.669 -6.653 1.00 18.00 82 ILE A CA 1
ATOM 1086 C C . ILE A 1 104 ? -12.313 37.805 -5.237 1.00 20.12 82 ILE A C 1
ATOM 1087 O O . ILE A 1 104 ? -11.817 37.159 -4.312 1.00 19.83 82 ILE A O 1
ATOM 1103 N N . GLY A 1 105 ? -13.310 38.661 -5.070 1.00 23.25 83 GLY A N 1
ATOM 1104 C CA . GLY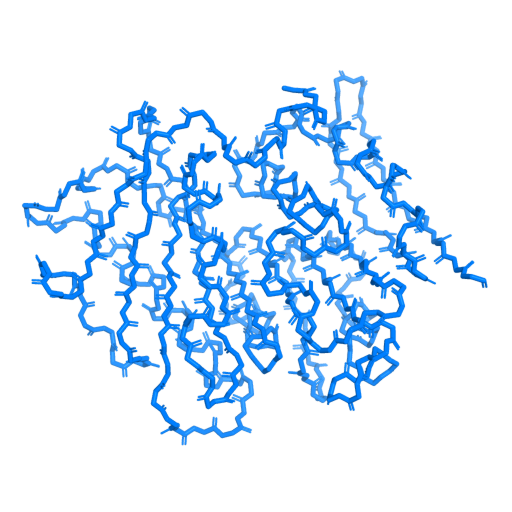 A 1 105 ? -14.051 38.733 -3.837 1.00 23.17 83 GLY A CA 1
ATOM 1105 C C . GLY A 1 105 ? -15.357 37.982 -3.984 1.00 22.97 83 GLY A C 1
ATOM 1106 O O . GLY A 1 105 ? -15.692 37.470 -5.047 1.00 23.11 83 GLY A O 1
ATOM 1110 N N . THR A 1 106 ? -16.073 37.894 -2.871 1.00 23.78 84 THR A N 1
ATOM 1111 C CA . THR A 1 106 ? -17.372 37.237 -2.805 1.00 32.20 84 THR A CA 1
ATOM 1112 C C . THR A 1 106 ? -18.382 38.166 -2.154 1.00 29.44 84 THR A C 1
ATOM 1113 O O . THR A 1 106 ? -18.043 38.886 -1.220 1.00 36.23 84 THR A O 1
ATOM 1124 N N . ASN A 1 107 ? -19.613 38.161 -2.649 1.00 46.50 85 ASN A N 1
ATOM 1125 C CA . ASN A 1 107 ? -20.770 38.579 -1.862 1.00 55.97 85 ASN A CA 1
ATOM 1126 C C . ASN A 1 107 ? -21.389 37.308 -1.321 1.00 56.94 85 ASN A C 1
ATOM 1127 O O . ASN A 1 107 ? -21.474 36.311 -2.044 1.00 66.02 85 ASN A O 1
ATOM 1138 N N . SER A 1 108 ? -21.801 37.310 -0.067 0.84 46.88 86 SER A N 1
ATOM 1139 C CA . SER A 1 108 ? -22.338 36.064 0.455 0.84 66.48 86 SER A CA 1
ATOM 1140 C C . SER A 1 108 ? -23.466 35.537 -0.434 0.84 68.87 86 SER A C 1
ATOM 1141 O O . SER A 1 108 ? -24.382 36.281 -0.804 0.84 67.89 86 SER A O 1
ATOM 1149 N N . LEU A 1 109 ? -23.369 34.254 -0.799 0.94 65.20 87 LEU A N 1
ATOM 1150 C CA . LEU A 1 109 ? -24.398 33.550 -1.563 0.94 74.09 87 LEU A CA 1
ATOM 1151 C C . LEU A 1 109 ? -24.807 32.272 -0.833 0.94 76.31 87 LEU A C 1
ATOM 1152 O O . LEU A 1 109 ? -25.962 32.116 -0.420 0.94 77.99 87 LEU A O 1
ATOM 1168 N N . TYR A 1 110 ? -23.844 31.364 -0.649 1.00 77.18 88 TYR A N 1
ATOM 1169 C CA . TYR A 1 110 ? -24.062 30.089 0.021 1.00 76.01 88 TYR A CA 1
ATOM 1170 C C . TYR A 1 110 ? -22.852 29.744 0.876 1.00 70.52 88 TYR A C 1
ATOM 1171 O O . TYR A 1 110 ? -21.705 29.879 0.437 1.00 68.86 88 TYR A O 1
ATOM 1189 N N . ASP A 1 111 ? -23.122 29.293 2.098 0.89 68.65 89 ASP A N 1
ATOM 1190 C CA . ASP A 1 111 ? -22.085 28.914 3.049 0.89 70.04 89 ASP A CA 1
ATOM 1191 C C . ASP A 1 111 ? -21.573 27.506 2.757 0.89 67.08 89 ASP A C 1
ATOM 1192 O O . ASP A 1 111 ? -21.528 26.664 3.660 0.89 60.98 89 ASP A O 1
ATOM 1201 N N . GLN A 1 112 ? -21.161 27.247 1.509 0.87 64.93 90 GLN A N 1
ATOM 1202 C CA . GLN A 1 112 ? -20.732 25.920 1.061 0.87 65.11 90 GLN A CA 1
ATOM 1203 C C . GLN A 1 112 ? -19.533 26.037 0.126 0.87 55.03 90 GLN A C 1
ATOM 1204 O O . GLN A 1 112 ? -19.537 26.880 -0.789 0.87 48.71 90 GLN A O 1
ATOM 1218 N N . PRO A 1 113 ? -18.494 25.220 0.322 0.76 52.19 91 PRO A N 1
ATOM 1219 C CA . PRO A 1 113 ? -17.337 25.303 -0.584 0.76 47.10 91 PRO A CA 1
ATOM 1220 C C . PRO A 1 113 ? -17.673 25.019 -2.049 0.76 42.11 91 PRO A C 1
ATOM 1221 O O . PRO A 1 113 ? -16.824 25.289 -2.900 0.76 38.28 91 PRO A O 1
ATOM 1232 N N . GLU A 1 114 ? -18.889 24.569 -2.388 1.00 51.46 92 GLU A N 1
ATOM 1233 C CA . GLU A 1 114 ? -19.197 24.297 -3.796 1.00 48.54 92 GLU A CA 1
ATOM 1234 C C . GLU A 1 114 ? -19.586 25.563 -4.566 1.00 40.41 92 GLU A C 1
ATOM 1235 O O . GLU A 1 114 ? -19.281 25.685 -5.759 1.00 28.36 92 GLU A O 1
ATOM 1247 N N . ALA A 1 115 ? -20.302 26.495 -3.936 1.00 44.65 93 ALA A N 1
ATOM 1248 C CA . ALA A 1 115 ? -20.439 27.810 -4.554 1.00 32.26 93 ALA A CA 1
ATOM 1249 C C . ALA A 1 115 ? -19.073 28.473 -4.722 1.00 24.41 93 ALA A C 1
ATOM 1250 O O . ALA A 1 115 ? -18.885 29.298 -5.622 1.00 21.10 93 ALA A O 1
ATOM 1257 N N . ARG A 1 116 ? -18.126 28.147 -3.848 1.00 24.26 94 ARG A N 1
ATOM 1258 C CA . ARG A 1 116 ? -16.783 28.700 -3.956 1.00 28.31 94 ARG A CA 1
ATOM 1259 C C . ARG A 1 116 ? -16.056 28.124 -5.158 1.00 23.98 94 ARG A C 1
ATOM 1260 O O . ARG A 1 116 ? -15.302 28.834 -5.835 1.00 19.95 94 ARG A O 1
ATOM 1281 N N . ALA A 1 117 ? -16.279 26.836 -5.439 1.00 22.34 95 ALA A N 1
ATOM 1282 C CA . ALA A 1 117 ? -15.701 26.233 -6.636 1.00 20.73 95 ALA A CA 1
ATOM 1283 C C . ALA A 1 117 ? -16.246 26.889 -7.894 1.00 21.10 95 ALA A C 1
ATOM 1284 O O . ALA A 1 117 ? -15.494 27.156 -8.844 1.00 19.83 95 ALA A O 1
ATOM 1291 N N . LEU A 1 118 ? -17.553 27.161 -7.923 1.00 17.43 96 LEU A N 1
ATOM 1292 C CA . LEU A 1 118 ? -18.136 27.770 -9.106 1.00 20.87 96 LEU A CA 1
ATOM 1293 C C . LEU A 1 118 ? -17.672 29.209 -9.270 1.00 19.79 96 LEU A C 1
ATOM 1294 O O . LEU A 1 118 ? -17.487 29.676 -10.403 1.00 16.69 96 LEU A O 1
ATOM 1310 N N . ALA A 1 119 ? -17.474 29.929 -8.157 1.00 17.68 97 ALA A N 1
ATOM 1311 C CA . ALA A 1 119 ? -16.889 31.266 -8.264 1.00 18.74 97 ALA A CA 1
ATOM 1312 C C . ALA A 1 119 ? -15.519 31.200 -8.933 1.00 17.38 97 ALA A C 1
ATOM 1313 O O . ALA A 1 119 ? -15.215 31.990 -9.825 1.00 18.19 97 ALA A O 1
ATOM 1320 N N . LEU A 1 120 ? -14.687 30.233 -8.536 1.00 16.65 98 LEU A N 1
ATOM 1321 C CA . LEU A 1 120 ? -13.355 30.136 -9.123 1.00 15.09 98 LEU A CA 1
ATOM 1322 C C . LEU A 1 120 ? -13.416 29.793 -10.605 1.00 17.00 98 LEU A C 1
ATOM 1323 O O . LEU A 1 120 ? -12.632 30.318 -11.407 1.00 15.02 98 LEU A O 1
ATOM 1339 N N . LEU A 1 121 ? -14.318 28.882 -10.977 1.00 18.44 99 LEU A N 1
ATOM 1340 C CA . LEU A 1 121 ? -14.495 28.548 -12.381 1.00 18.27 99 LEU A CA 1
ATOM 1341 C C . LEU A 1 121 ? -14.987 29.745 -13.174 1.00 17.12 99 LEU A C 1
ATOM 1342 O O . LEU A 1 121 ? -14.620 29.912 -14.332 1.00 17.94 99 LEU A O 1
ATOM 1358 N N . ASP A 1 122 ? -15.830 30.582 -12.568 1.00 18.40 100 ASP A N 1
ATOM 1359 C CA . ASP A 1 122 ? -16.258 31.815 -13.224 1.00 19.33 100 ASP A CA 1
ATOM 1360 C C . ASP A 1 122 ? -15.098 32.795 -13.337 1.00 20.05 100 ASP A C 1
ATOM 1361 O O . ASP A 1 122 ? -14.964 33.501 -14.343 1.00 17.37 100 ASP A O 1
ATOM 1370 N N . ALA A 1 123 ? -14.228 32.836 -12.329 1.00 16.20 101 ALA A N 1
ATOM 1371 C CA . ALA A 1 123 ? -13.037 33.667 -12.458 1.00 16.91 101 ALA A CA 1
ATOM 1372 C C . ALA A 1 123 ? -12.170 33.200 -13.611 1.00 20.29 101 ALA A C 1
ATOM 1373 O O . ALA A 1 123 ? -11.546 34.015 -14.296 1.00 17.68 101 ALA A O 1
ATOM 1380 N N . LEU A 1 124 ? -12.066 31.886 -13.810 1.00 16.22 102 LEU A N 1
ATOM 1381 C CA . LEU A 1 124 ? -11.282 31.384 -14.938 1.00 15.25 102 LEU A CA 1
ATOM 1382 C C . LEU A 1 124 ? -11.906 31.770 -16.281 1.00 17.35 102 LEU A C 1
ATOM 1383 O O . LEU A 1 124 ? -11.194 32.096 -17.236 1.00 19.67 102 LEU A O 1
ATOM 1399 N N . GLU A 1 125 ? -13.234 31.716 -16.379 1.00 19.54 103 GLU A N 1
ATOM 1400 C CA . GLU A 1 125 ? -13.919 32.222 -17.568 1.00 17.32 103 GLU A CA 1
ATOM 1401 C C . GLU A 1 125 ? -13.634 33.710 -17.805 1.00 17.54 103 GLU A C 1
ATOM 1402 O O . GLU A 1 125 ? -13.537 34.152 -18.955 1.00 19.33 103 GLU A O 1
ATOM 1414 N N . THR A 1 126 ? -13.466 34.493 -16.749 1.00 16.27 104 THR A N 1
ATOM 1415 C CA . THR A 1 126 ? -13.106 35.890 -16.937 1.00 17.39 104 THR A CA 1
ATOM 1416 C C . THR A 1 126 ? -11.730 36.004 -17.556 1.00 16.91 104 THR A C 1
ATOM 1417 O O . THR A 1 126 ? -11.496 36.862 -18.413 1.00 17.68 104 THR A O 1
ATOM 1428 N N . ILE A 1 127 ? -10.810 35.130 -17.134 1.00 19.17 105 ILE A N 1
ATOM 1429 C CA . ILE A 1 127 ? -9.471 35.097 -17.711 1.00 16.01 105 ILE A CA 1
ATOM 1430 C C . ILE A 1 127 ? -9.546 34.693 -19.175 1.00 19.99 105 ILE A C 1
ATOM 1431 O O . ILE A 1 127 ? -8.942 35.329 -20.044 1.00 18.16 105 ILE A O 1
ATOM 1447 N N . LYS A 1 128 ? -10.310 33.629 -19.473 1.00 20.26 106 LYS A N 1
ATOM 1448 C CA . LYS A 1 128 ? -10.446 33.181 -20.854 1.00 21.05 106 LYS A CA 1
ATOM 1449 C C . LYS A 1 128 ? -11.001 34.289 -21.749 1.00 22.04 106 LYS A C 1
ATOM 1450 O O . LYS A 1 128 ? -10.501 34.502 -22.855 1.00 23.47 106 LYS A O 1
ATOM 1469 N N . GLN A 1 129 ? -12.018 35.024 -21.286 1.00 19.93 107 GLN A N 1
ATOM 1470 C CA . GLN A 1 129 ? -12.545 36.135 -22.094 1.00 20.95 107 GLN A CA 1
ATOM 1471 C C . GLN A 1 129 ? -11.561 37.294 -22.178 1.00 23.71 107 GLN A C 1
ATOM 1472 O O . GLN A 1 129 ? -11.455 37.957 -23.219 1.00 21.00 107 GLN A O 1
ATOM 1486 N N . GLU A 1 130 ? -10.797 37.531 -21.110 1.00 24.84 108 GLU A N 1
ATOM 1487 C CA . GLU A 1 130 ? -9.817 38.604 -21.133 1.00 22.27 108 GLU A CA 1
ATOM 1488 C C . GLU A 1 130 ? -8.812 38.444 -22.271 1.00 21.71 108 GLU A C 1
ATOM 1489 O O . GLU A 1 130 ? -8.336 39.448 -22.821 1.00 19.76 108 GLU A O 1
ATOM 1501 N N . ASN A 1 131 ? -8.489 37.209 -22.655 1.00 22.18 109 ASN A N 1
ATOM 1502 C CA . ASN A 1 131 ? -7.548 36.988 -23.753 1.00 22.75 109 ASN A CA 1
ATOM 1503 C C . ASN A 1 131 ? -8.070 37.514 -25.096 1.00 21.75 109 ASN A C 1
ATOM 1504 O O . ASN A 1 131 ? -7.283 37.673 -26.024 1.00 19.74 109 ASN A O 1
ATOM 1515 N N . GLY A 1 132 ? -9.366 37.794 -25.217 1.00 23.58 110 GLY A N 1
ATOM 1516 C CA . GLY A 1 132 ? -9.905 38.352 -26.440 1.00 24.25 110 GLY A CA 1
ATOM 1517 C C . GLY A 1 132 ? -10.525 39.731 -26.293 1.00 27.55 110 GLY A C 1
ATOM 1518 O O . GLY A 1 132 ? -11.192 40.199 -27.220 1.00 26.73 110 GLY A O 1
ATOM 1522 N N . ARG A 1 133 ? -10.303 40.404 -25.159 1.00 23.65 111 ARG A N 1
ATOM 1523 C CA . ARG A 1 133 ? -11.021 41.636 -24.863 1.00 23.62 111 ARG A CA 1
ATOM 1524 C C . ARG A 1 133 ? -10.295 42.794 -25.527 1.00 26.25 111 ARG A C 1
ATOM 1525 O O . ARG A 1 133 ? -9.143 43.078 -25.195 1.00 21.59 111 ARG A O 1
ATOM 1546 N N . ALA A 1 134 ? -10.960 43.452 -26.471 1.00 28.25 112 ALA A N 1
ATOM 1547 C CA . ALA A 1 134 ? -10.361 44.598 -27.140 1.00 30.08 112 ALA A CA 1
ATOM 1548 C C . ALA A 1 134 ? -9.945 45.625 -26.106 1.00 23.87 112 ALA A C 1
ATOM 1549 O O . ALA A 1 134 ? -10.654 45.873 -25.126 1.00 30.69 112 ALA A O 1
ATOM 1556 N N . THR A 1 135 ? -8.777 46.203 -26.304 1.00 30.00 113 THR A N 1
ATOM 1557 C CA . THR A 1 135 ? -8.181 47.229 -25.456 1.00 31.90 113 THR A CA 1
ATOM 1558 C C . THR A 1 135 ? -7.515 46.633 -24.217 1.00 33.11 113 THR A C 1
ATOM 1559 O O . THR A 1 135 ? -6.840 47.371 -23.493 1.00 34.46 113 THR A O 1
ATOM 1570 N N . SER A 1 136 ? -7.705 45.338 -23.921 1.00 29.17 114 SER A N 1
ATOM 1571 C CA . SER A 1 136 ? -7.054 44.733 -22.770 1.00 23.22 114 SER A CA 1
ATOM 1572 C C . SER A 1 136 ? -5.556 44.718 -22.997 1.00 19.58 114 SER A C 1
ATOM 1573 O O . SER A 1 136 ? -5.119 44.235 -24.035 1.00 23.68 114 SER A O 1
ATOM 1581 N N . PRO A 1 137 ? -4.732 45.113 -22.034 1.00 20.97 115 PRO A N 1
ATOM 1582 C CA . PRO A 1 137 ? -3.284 44.852 -22.209 1.00 21.73 115 PRO A CA 1
ATOM 1583 C C . PRO A 1 137 ? -2.948 43.362 -22.333 1.00 22.64 115 PRO A C 1
ATOM 1584 O O . PRO A 1 137 ? -1.839 43.006 -22.767 1.00 20.92 115 PRO A O 1
ATOM 1595 N N . LEU A 1 138 ? -3.868 42.477 -21.988 1.00 17.76 116 LEU A N 1
ATOM 1596 C CA . LEU A 1 138 ? -3.568 41.056 -22.011 1.00 19.70 116 LEU A CA 1
ATOM 1597 C C . LEU A 1 138 ? -4.139 40.356 -23.229 1.00 21.27 116 LEU A C 1
ATOM 1598 O O . LEU A 1 138 ? -4.069 39.123 -23.319 1.00 19.60 116 LEU A O 1
ATOM 1614 N N . ILE A 1 139 ? -4.690 41.108 -24.181 1.00 18.20 117 ILE A N 1
ATOM 1615 C CA . ILE A 1 139 ? -5.263 40.482 -25.365 1.00 22.28 117 ILE A CA 1
ATOM 1616 C C . ILE A 1 139 ? -4.191 39.659 -26.070 1.00 18.01 117 ILE A C 1
ATOM 1617 O O . ILE A 1 139 ? -3.060 40.111 -26.269 1.00 19.30 117 ILE A O 1
ATOM 1633 N N . GLY A 1 140 ? -4.516 38.409 -26.357 1.00 18.92 118 GLY A N 1
ATOM 1634 C CA . GLY A 1 140 ? -3.589 37.549 -27.046 1.00 21.06 118 GLY A CA 1
ATOM 1635 C C . GLY A 1 140 ? -2.398 37.094 -26.239 1.00 23.91 118 GLY A C 1
ATOM 1636 O O . GLY A 1 140 ? -1.500 36.476 -26.803 1.00 25.59 118 GLY A O 1
ATOM 1640 N N . LYS A 1 141 ? -2.366 37.341 -24.934 1.00 22.31 119 LYS A N 1
ATOM 1641 C CA . LYS A 1 141 ? -1.181 37.062 -24.145 1.00 17.74 119 LYS A CA 1
ATOM 1642 C C . LYS A 1 141 ? -1.410 35.986 -23.097 1.00 21.82 119 LYS A C 1
ATOM 1643 O O . LYS A 1 141 ? -0.482 35.656 -22.365 1.00 19.47 119 LYS A O 1
ATOM 1662 N N . LEU A 1 142 ? -2.612 35.437 -22.994 1.00 18.41 120 LEU A N 1
ATOM 1663 C CA . LEU A 1 142 ? -2.907 34.464 -21.942 1.00 19.53 120 LEU A CA 1
ATOM 1664 C C . LEU A 1 142 ? -2.923 33.065 -22.524 1.00 21.75 120 LEU A C 1
ATOM 1665 O O . LEU A 1 142 ? -3.519 32.842 -23.579 1.00 23.21 120 LEU A O 1
ATOM 1681 N N . ASP A 1 143 ? -2.263 32.125 -21.842 1.00 20.58 121 ASP A N 1
ATOM 1682 C CA . ASP A 1 143 ? -2.364 30.705 -22.209 1.00 20.04 121 ASP A CA 1
ATOM 1683 C C . ASP A 1 143 ? -3.516 30.121 -21.403 1.00 19.25 121 ASP A C 1
ATOM 1684 O O . ASP A 1 143 ? -3.370 29.758 -20.230 1.00 17.80 121 ASP A O 1
ATOM 1693 N N . VAL A 1 144 ? -4.681 30.031 -22.049 1.00 18.82 122 VAL A N 1
ATOM 1694 C CA . VAL A 1 144 ? -5.911 29.702 -21.339 1.00 22.14 122 VAL A CA 1
ATOM 1695 C C . VAL A 1 144 ? -6.069 28.213 -21.150 1.00 17.37 122 VAL A C 1
ATOM 1696 O O . VAL A 1 144 ? -7.038 27.805 -20.521 1.00 20.32 122 VAL A O 1
ATOM 1709 N N . THR A 1 145 ? -5.092 27.410 -21.558 1.00 19.01 123 THR A N 1
ATOM 1710 C CA . THR A 1 145 ? -5.017 26.017 -21.145 1.00 18.26 123 THR A CA 1
ATOM 1711 C C . THR A 1 145 ? -4.069 25.813 -19.969 1.00 20.65 123 THR A C 1
ATOM 1712 O O . THR A 1 145 ? -3.911 24.690 -19.505 1.00 20.09 123 THR A O 1
ATOM 1723 N N . LYS A 1 146 ? -3.458 26.861 -19.444 1.00 17.85 124 LYS A N 1
ATOM 1724 C CA . LYS A 1 146 ? -2.625 26.737 -18.253 1.00 20.84 124 LYS A CA 1
ATOM 1725 C C . LYS A 1 146 ? -3.293 27.579 -17.171 1.00 17.82 124 LYS A C 1
ATOM 1726 O O . LYS A 1 146 ? -2.998 28.770 -17.037 1.00 13.95 124 LYS A O 1
ATOM 1745 N N . LEU A 1 147 ? -4.226 26.968 -16.453 1.00 16.50 125 LEU A N 1
ATOM 1746 C CA . LEU A 1 147 ? -5.021 27.638 -15.445 1.00 14.36 125 LEU A CA 1
ATOM 1747 C C . LEU A 1 147 ? -4.903 26.884 -14.132 1.00 15.11 125 LEU A C 1
ATOM 1748 O O . LEU A 1 147 ? -4.890 25.652 -14.110 1.00 16.78 125 LEU A O 1
ATOM 1764 N N . ALA A 1 148 ? -4.768 27.631 -13.038 1.00 13.93 126 ALA A N 1
ATOM 1765 C CA . ALA A 1 148 ? -4.695 27.068 -11.705 1.00 12.92 126 ALA A CA 1
ATOM 1766 C C . ALA A 1 148 ? -5.735 27.764 -10.851 1.00 15.79 126 ALA A C 1
ATOM 1767 O O . ALA A 1 148 ? -6.224 28.841 -11.205 1.00 15.95 126 ALA A O 1
ATOM 1774 N N . VAL A 1 149 ? -6.031 27.161 -9.698 1.00 17.38 127 VAL A N 1
ATOM 1775 C CA . VAL A 1 149 ? -6.901 27.767 -8.704 1.00 14.68 127 VAL A CA 1
ATOM 1776 C C . VAL A 1 149 ? -6.292 27.650 -7.312 1.00 16.66 127 VAL A C 1
ATOM 1777 O O . VAL A 1 149 ? -5.568 26.698 -6.999 1.00 17.86 127 VAL A O 1
ATOM 1790 N N . SER A 1 150 ? -6.678 28.587 -6.443 1.00 17.78 128 SER A N 1
ATOM 1791 C CA . SER A 1 150 ? -6.179 28.669 -5.083 1.00 13.00 128 SER A CA 1
ATOM 1792 C C . SER A 1 150 ? -7.249 29.322 -4.233 1.00 14.11 128 SER A C 1
ATOM 1793 O O . SER A 1 150 ? -8.077 30.084 -4.734 1.00 15.60 128 SER A O 1
ATOM 1801 N N . GLY A 1 151 ? -7.237 29.045 -2.940 1.00 14.68 129 GLY A N 1
ATOM 1802 C CA . GLY A 1 151 ? -8.240 29.663 -2.104 1.00 18.11 129 GLY A CA 1
ATOM 1803 C C . GLY A 1 151 ? -7.987 29.405 -0.645 1.00 17.06 129 GLY A C 1
ATOM 1804 O O . GLY A 1 151 ? -7.318 28.439 -0.272 1.00 14.32 129 GLY A O 1
ATOM 1808 N N . TRP A 1 152 ? -8.551 30.281 0.176 1.00 18.47 130 TRP A N 1
ATOM 1809 C CA . TRP A 1 152 ? -8.403 30.210 1.621 1.00 19.28 130 TRP A CA 1
ATOM 1810 C C . TRP A 1 152 ? -9.671 29.681 2.277 1.00 20.06 130 TRP A C 1
ATOM 1811 O O . TRP A 1 152 ? -10.776 30.116 1.955 1.00 17.84 130 TRP A O 1
ATOM 1832 N N . SER A 1 153 ? -9.495 28.758 3.223 1.00 19.05 131 SER A N 1
ATOM 1833 C CA . SER A 1 153 ? -10.572 28.245 4.069 1.00 21.47 131 SER A CA 1
ATOM 1834 C C . SER A 1 153 ? -11.652 27.640 3.187 1.00 19.37 131 SER A C 1
ATOM 1835 O O . SER A 1 153 ? -11.356 26.698 2.437 1.00 19.59 131 SER A O 1
ATOM 1843 N N . MET A 1 154 ? -12.901 28.090 3.248 1.00 18.25 132 MET A N 1
ATOM 1844 C CA . MET A 1 154 ? -13.854 27.467 2.344 1.00 24.81 132 MET A CA 1
ATOM 1845 C C . MET A 1 154 ? -13.501 27.722 0.896 1.00 25.22 132 MET A C 1
ATOM 1846 O O . MET A 1 154 ? -13.872 26.919 0.035 1.00 20.04 132 MET A O 1
ATOM 1860 N N . GLY A 1 155 ? -12.753 28.789 0.617 1.00 20.49 133 GLY A N 1
ATOM 1861 C CA . GLY A 1 155 ? -12.216 28.986 -0.715 1.00 18.06 133 GLY A CA 1
ATOM 1862 C C . GLY A 1 155 ? -11.193 27.942 -1.119 1.00 21.18 133 GLY A C 1
ATOM 1863 O O . GLY A 1 155 ? -10.994 27.717 -2.318 1.00 17.51 133 GLY A O 1
ATOM 1867 N N . GLY A 1 156 ? -10.506 27.343 -0.142 1.00 18.07 134 GLY A N 1
ATOM 1868 C CA . GLY A 1 156 ? -9.557 26.288 -0.434 1.00 19.84 134 GLY A CA 1
ATOM 1869 C C . GLY A 1 156 ? -10.231 24.957 -0.588 1.00 19.26 134 GLY A C 1
ATOM 1870 O O . GLY A 1 156 ? -9.756 24.108 -1.339 1.00 19.19 134 GLY A O 1
ATOM 1874 N N . GLY A 1 157 ? -11.353 24.753 0.101 1.00 19.33 135 GLY A N 1
ATOM 1875 C CA . GLY A 1 157 ? -12.203 23.638 -0.254 1.00 20.14 135 GLY A CA 1
ATOM 1876 C C . GLY A 1 157 ? -12.789 23.811 -1.643 1.00 21.09 135 GLY A C 1
ATOM 1877 O O . GLY A 1 157 ? -12.847 22.858 -2.428 1.00 19.71 135 GLY A O 1
ATOM 1881 N N . GLY A 1 158 ? -13.230 25.032 -1.966 1.00 20.91 136 GLY A N 1
ATOM 1882 C CA . GLY A 1 158 ? -13.737 25.295 -3.305 1.00 21.85 136 GLY A CA 1
ATOM 1883 C C . GLY A 1 158 ? -12.689 25.061 -4.379 1.00 18.68 136 GLY A C 1
ATOM 1884 O O . GLY A 1 158 ? -12.985 24.512 -5.444 1.00 17.48 136 GLY A O 1
ATOM 1888 N N . ALA A 1 159 ? -11.444 25.471 -4.121 1.00 18.45 137 ALA A N 1
ATOM 1889 C CA . ALA A 1 159 ? -10.411 25.283 -5.134 1.00 15.74 137 ALA A CA 1
ATOM 1890 C C . ALA A 1 159 ? -10.232 23.807 -5.460 1.00 14.73 137 ALA A C 1
ATOM 1891 O O . ALA A 1 159 ? -10.093 23.432 -6.626 1.00 16.41 137 ALA A O 1
ATOM 1898 N N . GLN A 1 160 ? -10.237 22.952 -4.444 1.00 16.63 138 GLN A N 1
ATOM 1899 C CA . GLN A 1 160 ? -10.078 21.524 -4.695 1.00 17.28 138 GLN A CA 1
ATOM 1900 C C . GLN A 1 160 ? -11.313 20.933 -5.375 1.00 16.97 138 GLN A C 1
ATOM 1901 O O . GLN A 1 160 ? -11.185 20.037 -6.209 1.00 16.38 138 GLN A O 1
ATOM 1915 N N . ARG A 1 161 ? -12.515 21.387 -5.006 1.00 17.10 139 ARG A N 1
ATOM 1916 C CA . ARG A 1 161 ? -13.718 20.960 -5.730 1.00 17.71 139 ARG A CA 1
ATOM 1917 C C . ARG A 1 161 ? -13.762 21.509 -7.153 1.00 17.58 139 ARG A C 1
ATOM 1918 O O . ARG A 1 161 ? -14.285 20.842 -8.054 1.00 17.94 139 ARG A O 1
ATOM 1939 N N . ALA A 1 162 ? -13.201 22.703 -7.395 1.00 17.88 140 ALA A N 1
ATOM 1940 C CA . ALA A 1 162 ? -13.113 23.204 -8.767 1.00 15.91 140 ALA A CA 1
ATOM 1941 C C . ALA A 1 162 ? -12.338 22.230 -9.647 1.00 17.29 140 ALA A C 1
ATOM 1942 O O . ALA A 1 162 ? -12.729 21.952 -10.793 1.00 15.54 140 ALA A O 1
ATOM 1949 N N . ALA A 1 163 ? -11.265 21.649 -9.107 1.00 15.27 141 ALA A N 1
ATOM 1950 C CA . ALA A 1 163 ? -10.516 20.647 -9.862 1.00 18.96 141 ALA A CA 1
ATOM 1951 C C . ALA A 1 163 ? -11.381 19.431 -10.202 1.00 20.68 141 ALA A C 1
ATOM 1952 O O . ALA A 1 163 ? -11.250 18.857 -11.280 1.00 15.60 141 ALA A O 1
ATOM 1959 N N . VAL A 1 164 ? -12.238 18.994 -9.266 1.00 18.35 142 VAL A N 1
ATOM 1960 C CA . VAL A 1 164 ? -13.148 17.885 -9.554 1.00 18.93 142 VAL A CA 1
ATOM 1961 C C . VAL A 1 164 ? -14.090 18.253 -10.691 1.00 16.14 142 VAL A C 1
ATOM 1962 O O . VAL A 1 164 ? -14.263 17.504 -11.655 1.00 18.42 142 VAL A O 1
ATOM 1975 N N . LEU A 1 165 ? -14.728 19.414 -10.580 1.00 15.57 143 LEU A N 1
ATOM 1976 C CA . LEU A 1 165 ? -15.697 19.857 -11.570 1.00 19.40 143 LEU A CA 1
ATOM 1977 C C . LEU A 1 165 ? -15.053 20.189 -12.911 1.00 19.01 143 LEU A C 1
ATOM 1978 O O . LEU A 1 165 ? -15.702 20.038 -13.961 1.00 16.43 143 LEU A O 1
ATOM 1994 N N . ASP A 1 166 ? -13.807 20.663 -12.911 1.00 17.96 144 ASP A N 1
ATOM 1995 C CA . ASP A 1 166 ? -13.049 20.914 -14.157 1.00 21.95 144 ASP A CA 1
ATOM 1996 C C . ASP A 1 166 ? -11.632 20.345 -14.061 1.00 19.07 144 ASP A C 1
ATOM 1997 O O . ASP A 1 166 ? -10.671 21.033 -13.710 1.00 17.94 144 ASP A O 1
ATOM 2006 N N . ASN A 1 167 ? -11.499 19.087 -14.420 1.00 18.26 145 ASN A N 1
ATOM 2007 C CA . ASN A 1 167 ? -10.243 18.379 -14.267 1.00 18.29 145 ASN A CA 1
ATOM 2008 C C . ASN A 1 167 ? -9.200 18.806 -15.295 1.00 20.54 145 ASN A C 1
ATOM 2009 O O . ASN A 1 167 ? -8.100 18.243 -15.270 1.00 19.74 145 ASN A O 1
ATOM 2020 N N . THR A 1 168 ? -9.494 19.786 -16.169 1.00 22.25 146 THR A N 1
ATOM 2021 C CA . THR A 1 168 ? -8.450 20.365 -17.009 1.00 18.65 146 THR A CA 1
ATOM 2022 C C . THR A 1 168 ? -7.623 21.434 -16.301 1.00 16.21 146 THR A C 1
ATOM 2023 O O . THR A 1 168 ? -6.602 21.857 -16.842 1.00 16.29 146 THR A O 1
ATOM 2034 N N . ILE A 1 169 ? -8.033 21.909 -15.123 1.00 18.33 147 ILE A N 1
ATOM 2035 C CA . ILE A 1 169 ? -7.191 22.825 -14.343 1.00 16.99 147 ILE A CA 1
ATOM 2036 C C . ILE A 1 169 ? -5.837 22.175 -14.070 1.00 15.86 147 ILE A C 1
ATOM 2037 O O . ILE A 1 169 ? -5.748 20.966 -13.876 1.00 18.10 147 ILE A O 1
ATOM 2053 N N . SER A 1 170 ? -4.779 22.975 -14.052 1.00 15.25 148 SER A N 1
ATOM 2054 C CA . SER A 1 170 ? -3.434 22.409 -14.047 1.00 18.37 148 SER A CA 1
ATOM 2055 C C . SER A 1 170 ? -2.815 22.294 -12.667 1.00 16.76 148 SER A C 1
ATOM 2056 O O . SER A 1 170 ? -1.893 21.497 -12.487 1.00 17.09 148 SER A O 1
ATOM 2064 N N . ALA A 1 171 ? -3.247 23.105 -11.701 1.00 16.95 149 ALA A N 1
ATOM 2065 C CA . ALA A 1 171 ? -2.774 22.950 -10.331 1.00 17.62 149 ALA A CA 1
ATOM 2066 C C . ALA A 1 171 ? -3.775 23.572 -9.375 1.00 15.34 149 ALA A C 1
ATOM 2067 O O . ALA A 1 171 ? -4.494 24.503 -9.741 1.00 15.42 149 ALA A O 1
ATOM 2074 N N . VAL A 1 172 ? -3.755 23.097 -8.130 1.00 17.82 150 VAL A N 1
ATOM 2075 C CA . VAL A 1 172 ? -4.488 23.682 -7.008 1.00 14.90 150 VAL A CA 1
ATOM 2076 C C . VAL A 1 172 ? -3.506 24.064 -5.899 1.00 15.84 150 VAL A C 1
ATOM 2077 O O . VAL A 1 172 ? -2.607 23.292 -5.552 1.00 15.36 150 VAL A O 1
ATOM 2090 N N . VAL A 1 173 ? -3.689 25.244 -5.321 1.00 16.86 151 VAL A N 1
ATOM 2091 C CA . VAL A 1 173 ? -2.984 25.643 -4.108 1.00 15.30 151 VAL A CA 1
ATOM 2092 C C . VAL A 1 173 ? -4.037 25.984 -3.073 1.00 15.35 151 VAL A C 1
ATOM 2093 O O . VAL A 1 173 ? -4.731 27.002 -3.193 1.00 20.23 151 VAL A O 1
ATOM 2106 N N . ALA A 1 174 ? -4.199 25.110 -2.084 1.00 16.34 152 ALA A N 1
ATOM 2107 C CA . ALA A 1 174 ? -5.205 25.286 -1.042 1.00 14.48 152 ALA A CA 1
ATOM 2108 C C . ALA A 1 174 ? -4.556 25.904 0.184 1.00 14.38 152 ALA A C 1
ATOM 2109 O O . ALA A 1 174 ? -3.572 25.373 0.696 1.00 18.57 152 ALA A O 1
ATOM 2116 N N . LEU A 1 175 ? -5.145 26.973 0.693 1.00 17.03 153 LEU A N 1
ATOM 2117 C CA . LEU A 1 175 ? -4.613 27.682 1.852 1.00 19.41 153 LEU A CA 1
ATOM 2118 C C . LEU A 1 175 ? -5.509 27.395 3.057 1.00 16.22 153 LEU A C 1
ATOM 2119 O O . LEU A 1 175 ? -6.622 27.904 3.137 1.00 17.68 153 LEU A O 1
ATOM 2135 N N . CYS A 1 176 ? -5.029 26.603 4.001 1.00 19.24 154 CYS A N 1
ATOM 2136 C CA . CYS A 1 176 ? -5.790 26.200 5.178 1.00 21.44 154 CYS A CA 1
ATOM 2137 C C . CYS A 1 176 ? -7.233 25.880 4.797 1.00 19.10 154 CYS A C 1
ATOM 2138 O O . CYS A 1 176 ? -8.182 26.475 5.302 1.00 20.43 154 CYS A O 1
ATOM 2146 N N . PRO A 1 177 ? -7.444 24.879 3.928 1.00 19.84 155 PRO A N 1
ATOM 2147 C CA . PRO A 1 177 ? -8.773 24.641 3.371 1.00 18.11 155 PRO A CA 1
ATOM 2148 C C . PRO A 1 177 ? -9.757 24.146 4.413 1.00 22.42 155 PRO A C 1
ATOM 2149 O O . PRO A 1 177 ? -9.402 23.398 5.319 1.00 19.17 155 PRO A O 1
ATOM 2160 N N . TYR A 1 178 ? -11.018 24.532 4.216 1.00 21.49 156 TYR A N 1
ATOM 2161 C CA . TYR A 1 178 ? -12.161 24.041 4.981 1.00 22.66 156 TYR A CA 1
ATOM 2162 C C . TYR A 1 178 ? -13.083 23.296 4.022 1.00 20.78 156 TYR A C 1
ATOM 2163 O O . TYR A 1 178 ? -13.594 23.890 3.061 1.00 20.21 156 TYR A O 1
ATOM 2181 N N . LEU A 1 179 ? -13.287 22.001 4.263 1.00 23.59 157 LEU A N 1
ATOM 2182 C CA . LEU A 1 179 ? -14.309 21.246 3.525 1.00 23.90 157 LEU A CA 1
ATOM 2183 C C . LEU A 1 179 ? -14.593 19.948 4.262 1.00 26.90 157 LEU A C 1
ATOM 2184 O O . LEU A 1 179 ? -13.713 19.093 4.360 1.00 22.13 157 LEU A O 1
ATOM 2200 N N . THR A 1 180 ? -15.837 19.764 4.696 1.00 25.90 158 THR A N 1
ATOM 2201 C CA . THR A 1 180 ? -16.125 18.673 5.610 1.00 33.24 158 THR A CA 1
ATOM 2202 C C . THR A 1 180 ? -16.314 17.343 4.890 1.00 41.06 158 THR A C 1
ATOM 2203 O O . THR A 1 180 ? -15.751 16.330 5.312 1.00 49.10 158 THR A O 1
ATOM 2214 N N . SER A 1 181 ? -17.116 17.284 3.844 1.00 32.75 159 SER A N 1
ATOM 2215 C CA . SER A 1 181 ? -17.403 15.885 3.467 1.00 51.56 159 SER A CA 1
ATOM 2216 C C . SER A 1 181 ? -16.762 15.499 2.142 1.00 37.52 159 SER A C 1
ATOM 2217 O O . SER A 1 181 ? -17.452 15.110 1.195 1.00 37.81 159 SER A O 1
ATOM 2225 N N . PRO A 1 182 ? -15.445 15.580 2.034 1.00 31.57 160 PRO A N 1
ATOM 2226 C CA . PRO A 1 182 ? -14.849 15.852 0.724 1.00 34.40 160 PRO A CA 1
ATOM 2227 C C . PRO A 1 182 ? -14.929 14.639 -0.205 1.00 25.54 160 PRO A C 1
ATOM 2228 O O . PRO A 1 182 ? -14.614 13.513 0.175 1.00 26.40 160 PRO A O 1
ATOM 2239 N N . GLN A 1 183 ? -15.390 14.877 -1.420 1.00 25.99 161 GLN A N 1
ATOM 2240 C CA . GLN A 1 183 ? -15.161 13.997 -2.565 1.00 23.00 161 GLN A CA 1
ATOM 2241 C C . GLN A 1 183 ? -14.218 14.783 -3.457 1.00 17.11 161 GLN A C 1
ATOM 2242 O O . GLN A 1 183 ? -14.572 15.883 -3.903 1.00 18.13 161 GLN A O 1
ATOM 2256 N N . LEU A 1 184 ? -12.996 14.283 -3.605 1.00 16.88 162 LEU A N 1
ATOM 2257 C CA . LEU A 1 184 ? -11.879 14.951 -4.258 1.00 19.52 162 LEU A CA 1
ATOM 2258 C C . LEU A 1 184 ? -11.341 14.083 -5.390 1.00 19.32 162 LEU A C 1
ATOM 2259 O O . LEU A 1 184 ? -10.137 13.897 -5.555 1.00 20.43 162 LEU A O 1
ATOM 2275 N N . ASN A 1 185 ? -12.254 13.577 -6.218 1.00 19.77 163 ASN A N 1
ATOM 2276 C CA . ASN A 1 185 ? -11.916 12.697 -7.332 1.00 20.35 163 ASN A CA 1
ATOM 2277 C C . ASN A 1 185 ? -11.404 13.527 -8.514 1.00 19.61 163 ASN A C 1
ATOM 2278 O O . ASN A 1 185 ? -12.124 13.849 -9.463 1.00 19.97 163 ASN A O 1
ATOM 2289 N N . HIS A 1 186 ? -10.118 13.867 -8.455 1.00 14.89 164 HIS A N 1
ATOM 2290 C CA . HIS A 1 186 ? -9.464 14.614 -9.520 1.00 16.30 164 HIS A CA 1
ATOM 2291 C C . HIS A 1 186 ? -7.997 14.214 -9.573 1.00 15.23 164 HIS A C 1
ATOM 2292 O O . HIS A 1 186 ? -7.443 13.643 -8.627 1.00 16.29 164 HIS A O 1
ATOM 2306 N N . THR A 1 187 ? -7.382 14.531 -10.714 1.00 16.55 165 THR A N 1
ATOM 2307 C CA . THR A 1 187 ? -5.977 14.281 -10.987 1.00 16.69 165 THR A CA 1
ATOM 2308 C C . THR A 1 187 ? -5.151 15.558 -11.080 1.00 15.70 165 THR A C 1
ATOM 2309 O O . THR A 1 187 ? -4.076 15.560 -11.686 1.00 18.59 165 THR A O 1
ATOM 2320 N N . VAL A 1 188 ? -5.618 16.662 -10.510 1.00 18.75 166 VAL A N 1
ATOM 2321 C CA . VAL A 1 188 ? -4.965 17.948 -10.653 1.00 14.90 166 VAL A CA 1
ATOM 2322 C C . VAL A 1 188 ? -3.898 18.039 -9.555 1.00 15.60 166 VAL A C 1
ATOM 2323 O O . VAL A 1 188 ? -4.241 17.893 -8.378 1.00 18.90 166 VAL A O 1
ATOM 2336 N N . PRO A 1 189 ? -2.656 18.258 -9.886 1.00 14.91 167 PRO A N 1
ATOM 2337 C CA . PRO A 1 189 ? -1.658 18.411 -8.813 1.00 15.96 167 PRO A CA 1
ATOM 2338 C C . PRO A 1 189 ? -2.091 19.428 -7.764 1.00 16.69 167 PRO A C 1
ATOM 2339 O O . PRO A 1 189 ? -2.360 20.591 -8.076 1.00 16.79 167 PRO A O 1
ATOM 2350 N N . VAL A 1 190 ? -2.138 19.009 -6.496 1.00 15.94 168 VAL A N 1
ATOM 2351 C CA . VAL A 1 190 ? -2.703 19.835 -5.439 1.00 14.44 168 VAL A CA 1
ATOM 2352 C C . VAL A 1 190 ? -1.723 19.984 -4.277 1.00 16.27 168 VAL A C 1
ATOM 2353 O O . VAL A 1 190 ? -1.214 19.001 -3.737 1.00 18.77 168 VAL A O 1
ATOM 2366 N N . LEU A 1 191 ? -1.455 21.220 -3.916 1.00 18.26 169 LEU A N 1
ATOM 2367 C CA . LEU A 1 191 ? -0.605 21.595 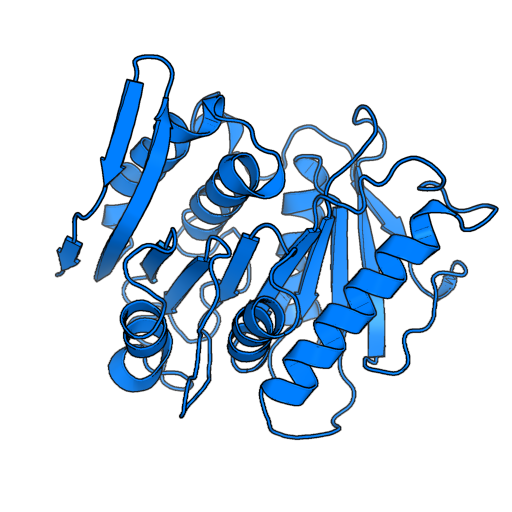-2.801 1.00 16.74 169 LEU A CA 1
ATOM 2368 C C . LEU A 1 191 ? -1.533 22.166 -1.753 1.00 15.54 169 LEU A C 1
ATOM 2369 O O . LEU A 1 191 ? -2.295 23.087 -2.053 1.00 18.15 169 LEU A O 1
ATOM 2385 N N . ILE A 1 192 ? -1.489 21.599 -0.552 1.00 18.05 170 ILE A N 1
ATOM 2386 C CA . ILE A 1 192 ? -2.326 21.985 0.573 1.00 18.13 170 ILE A CA 1
ATOM 2387 C C . ILE A 1 192 ? -1.407 22.566 1.642 1.00 22.86 170 ILE A C 1
ATOM 2388 O O . ILE A 1 192 ? -0.490 21.878 2.112 1.00 17.29 170 ILE A O 1
ATOM 2404 N N . PHE A 1 193 ? -1.665 23.808 2.048 1.00 18.07 171 PHE A N 1
ATOM 2405 C CA . PHE A 1 193 ? -1.060 24.374 3.243 1.00 17.46 171 PHE A CA 1
ATOM 2406 C C . PHE A 1 193 ? -2.047 24.335 4.401 1.00 19.65 171 PHE A C 1
ATOM 2407 O O . PHE A 1 193 ? -3.237 24.579 4.227 1.00 19.63 171 PHE A O 1
ATOM 2424 N N . SER A 1 194 ? -1.530 24.132 5.603 1.00 18.34 172 SER A N 1
ATOM 2425 C CA . SER A 1 194 ? -2.374 24.139 6.785 1.00 21.81 172 SER A CA 1
ATOM 2426 C C . SER A 1 194 ? -1.605 24.773 7.934 1.00 20.28 172 SER A C 1
ATOM 2427 O O . SER A 1 194 ? -0.387 24.958 7.870 1.00 19.21 172 SER A O 1
ATOM 2435 N N . GLY A 1 195 ? -2.343 25.103 8.981 1.00 23.04 173 GLY A N 1
ATOM 2436 C CA . GLY A 1 195 ? -1.784 25.679 10.192 1.00 21.28 173 GLY A CA 1
ATOM 2437 C C . GLY A 1 195 ? -1.974 24.708 11.337 1.00 23.52 173 GLY A C 1
ATOM 2438 O O . GLY A 1 195 ? -3.097 24.267 11.612 1.00 20.53 173 GLY A O 1
ATOM 2442 N N . GLN A 1 196 ? -0.865 24.350 11.989 1.00 20.44 174 GLN A N 1
ATOM 2443 C CA . GLN A 1 196 ? -0.903 23.435 13.125 1.00 25.71 174 GLN A CA 1
ATOM 2444 C C . GLN A 1 196 ? -1.863 23.925 14.192 1.00 25.81 174 GLN A C 1
ATOM 2445 O O . GLN A 1 196 ? -2.560 23.134 14.837 1.00 20.68 174 GLN A O 1
ATOM 2459 N N . SER A 1 197 ? -1.901 25.234 14.394 1.00 20.33 175 SER A N 1
ATOM 2460 C CA . SER A 1 197 ? -2.752 25.865 15.388 1.00 24.26 175 SER A CA 1
ATOM 2461 C C . SER A 1 197 ? -4.011 26.433 14.763 1.00 25.42 175 SER A C 1
ATOM 2462 O O . SER A 1 197 ? -4.532 27.442 15.239 1.00 23.09 175 SER A O 1
ATOM 2470 N N . ASP A 1 198 ? -4.459 25.864 13.652 1.00 25.58 176 ASP A N 1
ATOM 2471 C CA . ASP A 1 198 ? -5.626 26.412 12.969 1.00 24.67 176 ASP A CA 1
ATOM 2472 C C . ASP A 1 198 ? -6.835 25.947 13.768 1.00 24.73 176 ASP A C 1
ATOM 2473 O O . ASP A 1 198 ? -7.104 24.743 13.817 1.00 26.49 176 ASP A O 1
ATOM 2482 N N . PRO A 1 199 ? -7.556 26.854 14.444 1.00 29.41 177 PRO A N 1
ATOM 2483 C CA . PRO A 1 199 ? -8.790 26.443 15.125 1.00 29.78 177 PRO A CA 1
ATOM 2484 C C . PRO A 1 199 ? -10.004 26.347 14.223 1.00 29.01 177 PRO A C 1
ATOM 2485 O O . PRO A 1 199 ? -10.961 25.671 14.608 1.00 30.98 177 PRO A O 1
ATOM 2496 N N . THR A 1 200 ? -10.020 27.022 13.072 1.00 27.78 178 THR A N 1
ATOM 2497 C CA . THR A 1 200 ? -11.189 27.143 12.210 1.00 27.03 178 THR A CA 1
ATOM 2498 C C . THR A 1 200 ? -11.327 25.962 11.254 1.00 28.00 178 THR A C 1
ATOM 2499 O O . THR A 1 200 ? -12.425 25.419 11.092 1.00 24.18 178 THR A O 1
ATOM 2510 N N . ALA A 1 201 ? -10.216 25.537 10.651 1.00 27.96 179 ALA A N 1
ATOM 2511 C CA . ALA A 1 201 ? -10.160 24.392 9.748 1.00 24.50 179 ALA A CA 1
ATOM 2512 C C . ALA A 1 201 ? -9.067 23.473 10.266 1.00 26.27 179 ALA A C 1
ATOM 2513 O O . ALA A 1 201 ? -8.028 23.304 9.615 1.00 21.45 179 ALA A O 1
ATOM 2520 N N . PRO A 1 202 ? -9.256 22.877 11.444 1.00 25.68 180 PRO A N 1
ATOM 2521 C CA . PRO A 1 202 ? -8.179 22.093 12.052 1.00 25.30 180 PRO A CA 1
ATOM 2522 C C . PRO A 1 202 ? -7.681 21.050 11.077 1.00 24.50 180 PRO A C 1
ATOM 2523 O O . PRO A 1 202 ? -8.499 20.365 10.444 1.00 24.54 180 PRO A O 1
ATOM 2534 N N . PRO A 1 203 ? -6.359 20.899 10.941 1.00 24.87 181 PRO A N 1
ATOM 2535 C CA . PRO A 1 203 ? -5.826 19.961 9.933 1.00 25.23 181 PRO A CA 1
ATOM 2536 C C . PRO A 1 203 ? -6.348 18.541 10.077 1.00 27.68 181 PRO A C 1
ATOM 2537 O O . PRO A 1 203 ? -6.522 17.834 9.071 1.00 23.00 181 PRO A O 1
ATOM 2548 N N . SER A 1 204 ? -6.573 18.085 11.307 1.00 29.55 182 SER A N 1
ATOM 2549 C CA . SER A 1 204 ? -6.998 16.705 11.478 1.00 29.50 182 SER A CA 1
ATOM 2550 C C . SER A 1 204 ? -8.389 16.498 10.915 1.00 30.73 182 SER A C 1
ATOM 2551 O O . SER A 1 204 ? -8.731 15.386 10.503 1.00 26.69 182 SER A O 1
ATOM 2559 N N . GLN A 1 205 ? -9.200 17.541 10.890 1.00 26.00 183 GLN A N 1
ATOM 2560 C CA . GLN A 1 205 ? -10.529 17.436 10.312 1.00 32.32 183 GLN A CA 1
ATOM 2561 C C . GLN A 1 205 ? -10.615 17.939 8.871 1.00 26.98 183 GLN A C 1
ATOM 2562 O O . GLN A 1 205 ? -11.641 17.726 8.213 1.00 20.81 183 GLN A O 1
ATOM 2576 N N . HIS A 1 206 ? -9.592 18.620 8.369 1.00 24.44 184 HIS A N 1
ATOM 2577 C CA . HIS A 1 206 ? -9.705 19.228 7.046 1.00 23.95 184 HIS A CA 1
ATOM 2578 C C . HIS A 1 206 ? -8.524 18.898 6.170 1.00 22.88 184 HIS A C 1
ATOM 2579 O O . HIS A 1 206 ? -8.555 17.880 5.464 1.00 23.69 184 HIS A O 1
ATOM 2593 N N . ALA A 1 207 ? -7.483 19.723 6.228 1.00 20.83 185 ALA A N 1
ATOM 2594 C CA . ALA A 1 207 ? -6.362 19.575 5.300 1.00 22.32 185 ALA A CA 1
ATOM 2595 C C . ALA A 1 207 ? -5.889 18.129 5.224 1.00 19.27 185 ALA A C 1
ATOM 2596 O O . ALA A 1 207 ? -5.720 17.578 4.134 1.00 22.38 185 ALA A O 1
ATOM 2603 N N . ASN A 1 208 ? -5.713 17.483 6.383 1.00 24.55 186 ASN A N 1
ATOM 2604 C CA . ASN A 1 208 ? -5.156 16.131 6.408 1.00 23.50 186 ASN A CA 1
ATOM 2605 C C . ASN A 1 208 ? -6.093 15.141 5.730 1.00 23.89 186 ASN A C 1
ATOM 2606 O O . ASN A 1 208 ? -5.645 14.196 5.071 1.00 19.90 186 ASN A O 1
ATOM 2617 N N . VAL A 1 209 ? -7.391 15.301 5.980 1.00 19.06 187 VAL A N 1
ATOM 2618 C CA . VAL A 1 209 ? -8.409 14.494 5.331 1.00 24.53 187 VAL A CA 1
ATOM 2619 C C . VAL A 1 209 ? -8.440 14.784 3.837 1.00 20.63 187 VAL A C 1
ATOM 2620 O O . VAL A 1 209 ? -8.535 13.866 3.024 1.00 21.05 187 VAL A O 1
ATOM 2633 N N . HIS A 1 210 ? -8.325 16.051 3.442 1.00 19.28 188 HIS A N 1
ATOM 2634 C CA . HIS A 1 210 ? -8.340 16.356 2.011 1.00 17.08 188 HIS A CA 1
ATOM 2635 C C . HIS A 1 210 ? -7.168 15.673 1.324 1.00 19.68 188 HIS A C 1
ATOM 2636 O O . HIS A 1 210 ? -7.315 15.031 0.276 1.00 17.78 188 HIS A O 1
ATOM 2650 N N . TYR A 1 211 ? -5.990 15.777 1.935 1.00 18.05 189 TYR A N 1
ATOM 2651 C CA . TYR A 1 211 ? -4.827 15.104 1.400 1.00 21.25 189 TYR A CA 1
ATOM 2652 C C . TYR A 1 211 ? -5.092 13.617 1.223 1.00 25.75 189 TYR A C 1
ATOM 2653 O O . TYR A 1 211 ? -4.753 13.044 0.186 1.00 22.99 189 TYR A O 1
ATOM 2671 N N . ASN A 1 212 ? -5.682 12.966 2.224 1.00 26.04 190 ASN A N 1
ATOM 2672 C CA . ASN A 1 212 ? -5.761 11.508 2.161 1.00 24.57 190 ASN A CA 1
ATOM 2673 C C . ASN A 1 212 ? -6.892 11.020 1.265 1.00 26.46 190 ASN A C 1
ATOM 2674 O O . ASN A 1 212 ? -6.781 9.932 0.687 1.00 26.64 190 ASN A O 1
ATOM 2685 N N . THR A 1 213 ? -7.958 11.815 1.089 1.00 27.68 191 THR A N 1
ATOM 2686 C CA . THR A 1 213 ? -9.022 11.379 0.199 1.00 28.45 191 THR A CA 1
ATOM 2687 C C . THR A 1 213 ? -8.741 11.714 -1.265 1.00 24.56 191 THR A C 1
ATOM 2688 O O . THR A 1 213 ? -9.314 11.065 -2.140 1.00 25.44 191 THR A O 1
ATOM 2699 N N . THR A 1 214 ? -7.867 12.679 -1.555 1.00 26.47 192 THR A N 1
ATOM 2700 C CA . THR A 1 214 ? -7.382 12.859 -2.918 1.00 18.07 192 THR A CA 1
ATOM 2701 C C . THR A 1 214 ? -6.760 11.550 -3.408 1.00 21.15 192 THR A C 1
ATOM 2702 O O . THR A 1 214 ? -6.072 10.868 -2.639 1.00 21.61 192 THR A O 1
ATOM 2713 N N . PRO A 1 215 ? -6.945 11.177 -4.676 1.00 21.57 193 PRO A N 1
ATOM 2714 C CA . PRO A 1 215 ? -6.413 9.887 -5.133 1.00 23.48 193 PRO A CA 1
ATOM 2715 C C . PRO A 1 215 ? -4.929 9.777 -4.841 1.00 26.70 193 PRO A C 1
ATOM 2716 O O . PRO A 1 215 ? -4.189 10.766 -4.891 1.00 22.19 193 PRO A O 1
ATOM 2727 N N . GLY A 1 216 ? -4.514 8.564 -4.479 1.00 21.22 194 GLY A N 1
ATOM 2728 C CA . GLY A 1 216 ? -3.108 8.302 -4.264 1.00 28.79 194 GLY A CA 1
ATOM 2729 C C . GLY A 1 216 ? -2.245 8.512 -5.499 1.00 21.70 194 GLY A C 1
ATOM 2730 O O . GLY A 1 216 ? -1.092 8.891 -5.380 1.00 24.18 194 GLY A O 1
ATOM 2734 N N . THR A 1 217 ? -2.787 8.281 -6.690 1.00 22.37 195 THR A N 1
ATOM 2735 C CA . THR A 1 217 ? -2.032 8.523 -7.909 1.00 27.87 195 THR A CA 1
ATOM 2736 C C . THR A 1 217 ? -2.020 9.992 -8.330 1.00 25.01 195 THR A C 1
ATOM 2737 O O . THR A 1 217 ? -1.312 10.337 -9.283 1.00 30.22 195 THR A O 1
ATOM 2748 N N . THR A 1 218 ? -2.790 10.857 -7.671 1.00 21.63 196 THR A N 1
ATOM 2749 C CA . THR A 1 218 ? -2.731 12.287 -7.951 1.00 20.78 196 THR A CA 1
ATOM 2750 C C . THR A 1 218 ? -1.514 12.914 -7.282 1.00 18.68 196 THR A C 1
ATOM 2751 O O . THR A 1 218 ? -1.180 12.602 -6.140 1.00 22.84 196 THR A O 1
ATOM 2762 N N . ASN A 1 219 ? -0.852 13.800 -8.005 1.00 16.64 197 ASN A N 1
ATOM 2763 C CA . ASN A 1 219 ? 0.278 14.527 -7.437 1.00 21.45 197 ASN A CA 1
ATOM 2764 C C . ASN A 1 219 ? -0.192 15.442 -6.322 1.00 18.08 197 ASN A C 1
ATOM 2765 O O . ASN A 1 219 ? -1.101 16.259 -6.513 1.00 19.94 197 ASN A O 1
ATOM 2776 N N . LYS A 1 220 ? 0.419 15.293 -5.150 1.00 18.89 198 LYS A N 1
ATOM 2777 C CA . LYS A 1 220 ? -0.047 16.049 -4.001 1.00 17.56 198 LYS A CA 1
ATOM 2778 C C . LYS A 1 220 ? 1.057 16.274 -2.985 1.00 20.04 198 LYS A C 1
ATOM 2779 O O . LYS A 1 220 ? 2.008 15.488 -2.870 1.00 18.29 198 LYS A O 1
ATOM 2798 N N . LEU A 1 221 ? 0.879 17.342 -2.214 1.00 18.18 199 LEU A N 1
ATOM 2799 C CA . LEU A 1 221 ? 1.839 17.768 -1.210 1.00 19.53 199 LEU A CA 1
ATOM 2800 C C . LEU A 1 221 ? 1.091 18.517 -0.122 1.00 20.61 199 LEU A C 1
ATOM 2801 O O . LEU A 1 221 ? 0.279 19.397 -0.426 1.00 19.63 199 LEU A O 1
ATOM 2817 N N . LEU A 1 222 ? 1.366 18.156 1.127 1.00 16.40 200 LEU A N 1
ATOM 2818 C CA . LEU A 1 222 ? 0.753 18.741 2.311 1.00 20.65 200 LEU A CA 1
ATOM 2819 C C . LEU A 1 222 ? 1.866 19.353 3.160 1.00 24.03 200 LEU A C 1
ATOM 2820 O O . LEU A 1 222 ? 2.842 18.669 3.492 1.00 21.28 200 LEU A O 1
ATOM 2836 N N . PHE A 1 223 ? 1.729 20.638 3.495 1.00 17.36 201 PHE A N 1
ATOM 2837 C CA . PHE A 1 223 ? 2.708 21.350 4.311 1.00 18.89 201 PHE A CA 1
ATOM 2838 C C . PHE A 1 223 ? 1.990 22.116 5.422 1.00 21.60 201 PHE A C 1
ATOM 2839 O O . PHE A 1 223 ? 1.263 23.082 5.154 1.00 19.84 201 PHE A O 1
ATOM 2856 N N . GLU A 1 224 ? 2.239 21.704 6.672 1.00 20.89 202 GLU A N 1
ATOM 2857 C CA . GLU A 1 224 ? 1.669 22.315 7.866 1.00 24.82 202 GLU A CA 1
ATOM 2858 C C . GLU A 1 224 ? 2.711 23.217 8.517 1.00 23.45 202 GLU A C 1
ATOM 2859 O O . GLU A 1 224 ? 3.815 22.769 8.852 1.00 21.79 202 G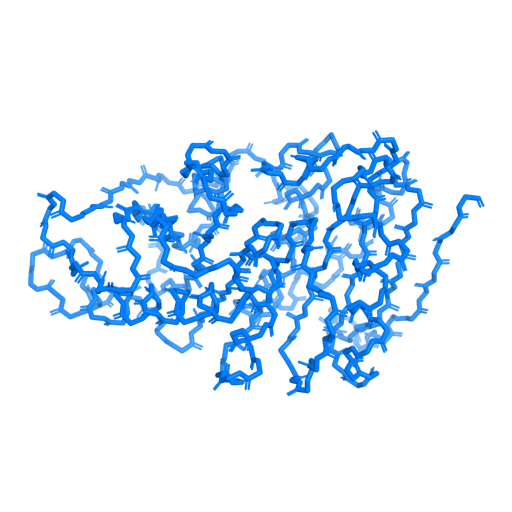LU A O 1
ATOM 2871 N N . VAL A 1 225 ? 2.346 24.483 8.693 1.00 21.45 203 VAL A N 1
ATOM 2872 C CA . VAL A 1 225 ? 3.201 25.458 9.348 1.00 21.64 203 VAL A CA 1
ATOM 2873 C C . VAL A 1 225 ? 3.109 25.245 10.858 1.00 22.83 203 VAL A C 1
ATOM 2874 O O . VAL A 1 225 ? 2.028 25.350 11.450 1.00 17.13 203 VAL A O 1
ATOM 2887 N N . LYS A 1 226 ? 4.249 24.986 11.485 1.00 23.71 204 LYS A N 1
ATOM 2888 C CA . LYS A 1 226 ? 4.288 24.826 12.935 1.00 27.01 204 LYS A CA 1
ATOM 2889 C C . LYS A 1 226 ? 3.759 26.077 13.626 1.00 22.27 204 LYS A C 1
ATOM 2890 O O . LYS A 1 226 ? 4.159 27.202 13.322 1.00 23.54 204 LYS A O 1
ATOM 2909 N N . ASN A 1 227 ? 2.838 25.873 14.546 1.00 27.91 205 ASN A N 1
ATOM 2910 C CA . ASN A 1 227 ? 2.184 26.943 15.282 1.00 30.51 205 ASN A CA 1
ATOM 2911 C C . ASN A 1 227 ? 1.372 27.880 14.405 1.00 26.70 205 ASN A C 1
ATOM 2912 O O . ASN A 1 227 ? 0.964 28.945 14.872 1.00 27.97 205 ASN A O 1
ATOM 2923 N N . GLY A 1 228 ? 1.118 27.535 13.149 1.00 23.69 206 GLY A N 1
ATOM 2924 C CA . GLY A 1 228 ? 0.464 28.482 12.268 1.00 19.79 206 GLY A CA 1
ATOM 2925 C C . GLY A 1 228 ? -1.020 28.537 12.549 1.00 21.28 206 GLY A C 1
ATOM 2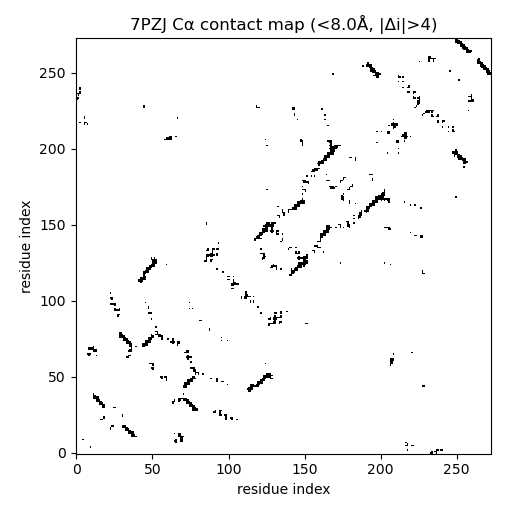926 O O . GLY A 1 228 ? -1.649 27.527 12.854 1.00 22.52 206 GLY A O 1
ATOM 2930 N N . ASN A 1 229 ? -1.581 29.745 12.454 1.00 22.09 207 ASN A N 1
ATOM 2931 C CA . ASN A 1 229 ? -3.012 29.930 12.646 1.00 22.66 207 ASN A CA 1
ATOM 2932 C C . ASN A 1 229 ? -3.726 29.732 11.309 1.00 20.02 207 ASN A C 1
ATOM 2933 O O . ASN A 1 229 ? -3.128 29.316 10.317 1.00 19.66 207 ASN A O 1
ATOM 2944 N N . HIS A 1 230 ? -5.031 30.035 11.269 1.00 22.26 208 HIS A N 1
ATOM 2945 C CA . HIS A 1 230 ? -5.855 29.814 10.084 1.00 22.56 208 HIS A CA 1
ATOM 2946 C C . HIS A 1 230 ? -5.440 30.711 8.909 1.00 23.03 208 HIS A C 1
ATOM 2947 O O . HIS A 1 230 ? -5.756 30.397 7.757 1.00 20.39 208 HIS A O 1
ATOM 2961 N N . SER A 1 231 ? -4.742 31.808 9.176 1.00 19.70 209 SER A N 1
ATOM 2962 C CA . SER A 1 231 ? -4.351 32.783 8.170 1.00 20.89 209 SER A CA 1
ATOM 2963 C C . SER A 1 231 ? -2.928 32.593 7.656 1.00 21.51 209 SER A C 1
ATOM 2964 O O . SER A 1 231 ? -2.451 33.428 6.882 1.00 17.96 209 SER A O 1
ATOM 2972 N N . VAL A 1 232 ? -2.257 31.501 8.045 1.00 17.18 210 VAL A N 1
ATOM 2973 C CA . VAL A 1 232 ? -0.812 31.417 7.909 1.00 22.52 210 VAL A CA 1
ATOM 2974 C C . VAL A 1 232 ? -0.372 31.374 6.459 1.00 21.20 210 VAL A C 1
ATOM 2975 O O . VAL A 1 232 ? 0.757 31.762 6.142 1.00 20.58 210 VAL A O 1
ATOM 2988 N N . ALA A 1 233 ? -1.218 30.875 5.556 1.00 20.96 211 ALA A N 1
ATOM 2989 C CA . ALA A 1 233 ? -0.831 30.830 4.153 1.00 19.66 211 ALA A CA 1
ATOM 2990 C C . ALA A 1 233 ? -1.487 31.937 3.332 1.00 19.28 211 ALA A C 1
ATOM 2991 O O . ALA A 1 233 ? -1.528 31.847 2.110 1.00 20.67 211 ALA A O 1
ATOM 2998 N N . ASN A 1 234 ? -2.007 32.972 3.977 1.00 17.82 212 ASN A N 1
ATOM 2999 C CA . ASN A 1 234 ? -2.705 34.022 3.256 1.00 22.93 212 ASN A CA 1
ATOM 3000 C C . ASN A 1 234 ? -1.745 34.886 2.464 1.00 20.55 212 ASN A C 1
ATOM 3001 O O . ASN A 1 234 ? -2.184 35.674 1.621 1.00 17.98 212 ASN A O 1
ATOM 3012 N N . SER A 1 235 ? -0.451 34.741 2.712 1.00 21.23 213 SER A N 1
ATOM 3013 C CA . SER A 1 235 ? 0.573 35.457 1.984 1.00 21.69 213 SER A CA 1
ATOM 3014 C C . SER A 1 235 ? 1.744 34.528 1.731 1.00 19.52 213 SER A C 1
ATOM 3015 O O . SER A 1 235 ? 1.997 33.621 2.533 1.00 21.48 213 SER A O 1
ATOM 3023 N N . PRO A 1 236 ? 2.499 34.749 0.651 1.00 17.05 214 PRO A N 1
ATOM 3024 C CA . PRO A 1 236 ? 3.720 33.947 0.434 1.00 22.42 214 PRO A CA 1
ATOM 3025 C C . PRO A 1 236 ? 4.755 34.078 1.538 1.00 22.38 214 PRO A C 1
ATOM 3026 O O . PRO A 1 236 ? 5.662 33.232 1.621 1.00 19.42 214 PRO A O 1
ATOM 3037 N N . THR A 1 237 ? 4.678 35.138 2.354 1.00 21.60 215 THR A N 1
ATOM 3038 C CA . THR A 1 237 ? 5.575 35.308 3.492 1.00 20.98 215 THR A CA 1
ATOM 3039 C C . THR A 1 237 ? 5.269 34.366 4.650 1.00 23.55 215 THR A C 1
ATOM 3040 O O . THR A 1 237 ? 6.100 34.243 5.554 1.00 23.35 215 THR A O 1
ATOM 3051 N N . GLY A 1 238 ? 4.106 33.706 4.669 1.00 20.43 216 GLY A N 1
ATOM 3052 C CA . GLY A 1 238 ? 3.868 32.730 5.716 1.00 19.47 216 GLY A CA 1
ATOM 3053 C C . GLY A 1 238 ? 5.000 31.714 5.858 1.00 23.32 216 GLY A C 1
ATOM 3054 O O . GLY A 1 238 ? 5.723 31.423 4.897 1.00 16.14 216 GLY A O 1
ATOM 3058 N N . GLY A 1 239 ? 5.172 31.163 7.054 1.00 23.54 217 GLY A N 1
ATOM 3059 C CA . GLY A 1 239 ? 6.277 30.233 7.256 1.00 24.00 217 GLY A CA 1
ATOM 3060 C C . GLY A 1 239 ? 7.628 30.837 6.935 1.00 21.16 217 GLY A C 1
ATOM 3061 O O . GLY A 1 239 ? 8.497 30.162 6.370 1.00 22.27 217 GLY A O 1
ATOM 3065 N N . GLY A 1 240 ? 7.821 32.108 7.277 1.00 22.67 218 GLY A N 1
ATOM 3066 C CA . GLY A 1 240 ? 9.060 32.790 6.950 1.00 25.62 218 GLY A CA 1
ATOM 3067 C C . GLY A 1 240 ? 9.405 32.760 5.480 1.00 27.54 218 GLY A C 1
ATOM 3068 O O . GLY A 1 240 ? 10.586 32.765 5.124 1.00 25.03 218 GLY A O 1
ATOM 3072 N N . GLY A 1 241 ? 8.395 32.739 4.608 1.00 26.58 219 GLY A N 1
ATOM 3073 C CA . GLY A 1 241 ? 8.610 32.678 3.186 1.00 22.63 219 GLY A CA 1
ATOM 3074 C C . GLY A 1 241 ? 8.482 31.291 2.602 1.00 26.05 219 GLY A C 1
ATOM 3075 O O . GLY A 1 241 ? 8.429 31.158 1.371 1.00 22.64 219 GLY A O 1
ATOM 3079 N N . ALA A 1 242 ? 8.414 30.255 3.444 1.00 25.09 220 ALA A N 1
ATOM 3080 C CA . ALA A 1 242 ? 8.295 28.890 2.931 1.00 23.50 220 ALA A CA 1
ATOM 3081 C C . ALA A 1 242 ? 7.042 28.725 2.082 1.00 19.15 220 ALA A C 1
ATOM 3082 O O . ALA A 1 242 ? 7.045 27.987 1.091 1.00 18.38 220 ALA A O 1
ATOM 3089 N N . VAL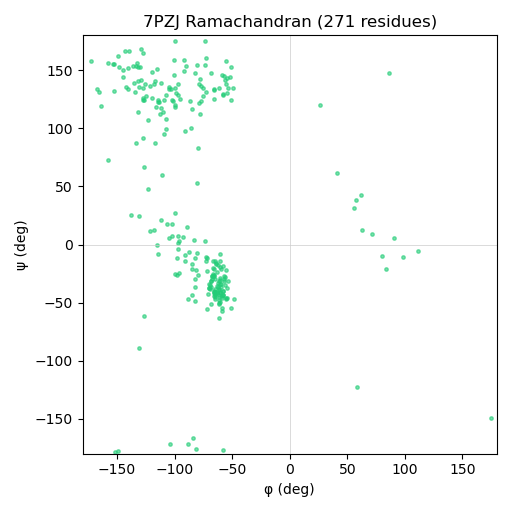 A 1 243 ? 5.955 29.383 2.476 1.00 19.17 221 VAL A N 1
ATOM 3090 C CA . VAL A 1 243 ? 4.682 29.196 1.783 1.00 17.60 221 VAL A CA 1
ATOM 3091 C C . VAL A 1 243 ? 4.825 29.618 0.328 1.00 18.46 221 VAL A C 1
ATOM 3092 O O . VAL A 1 243 ? 4.505 28.859 -0.601 1.00 20.33 221 VAL A O 1
ATOM 3105 N N . GLY A 1 244 ? 5.374 30.807 0.105 1.00 20.15 222 GLY A N 1
ATOM 3106 C CA . GLY A 1 244 ? 5.569 31.270 -1.262 1.00 19.69 222 GLY A CA 1
ATOM 3107 C C . GLY A 1 244 ? 6.542 30.408 -2.041 1.00 15.53 222 GLY A C 1
ATOM 3108 O O . GLY A 1 244 ? 6.333 30.136 -3.224 1.00 18.71 222 GLY A O 1
ATOM 3112 N N . LYS A 1 245 ? 7.637 29.981 -1.399 1.00 20.49 223 LYS A N 1
ATOM 3113 C CA . LYS A 1 245 ? 8.620 29.169 -2.113 1.00 19.92 223 LYS A CA 1
ATOM 3114 C C . LYS A 1 245 ? 8.004 27.869 -2.598 1.00 17.12 223 LYS A C 1
ATOM 3115 O O . LYS A 1 245 ? 8.254 27.435 -3.728 1.00 20.54 223 LYS A O 1
ATOM 3134 N N . LEU A 1 246 ? 7.216 27.207 -1.747 1.00 16.73 224 LEU A N 1
ATOM 3135 C CA . LEU A 1 246 ? 6.604 25.938 -2.148 1.00 19.85 224 LEU A CA 1
ATOM 3136 C C . LEU A 1 246 ? 5.509 26.150 -3.189 1.00 16.34 224 LEU A C 1
ATOM 3137 O O . LEU A 1 246 ? 5.416 25.408 -4.181 1.00 18.48 224 LEU A O 1
ATOM 3153 N N . ALA A 1 247 ? 4.685 27.167 -2.989 1.00 14.64 225 ALA A N 1
ATOM 3154 C CA . ALA A 1 247 ? 3.604 27.449 -3.929 1.00 19.13 225 ALA A CA 1
ATOM 3155 C C . ALA A 1 247 ? 4.149 27.767 -5.310 1.00 17.19 225 ALA A C 1
ATOM 3156 O O . ALA A 1 247 ? 3.688 27.227 -6.319 1.00 19.39 225 ALA A O 1
ATOM 3163 N N . LEU A 1 248 ? 5.147 28.635 -5.371 1.00 19.13 226 LEU A N 1
ATOM 3164 C CA . LEU A 1 248 ? 5.698 29.023 -6.660 1.00 17.48 226 LEU A CA 1
ATOM 3165 C C . LEU A 1 248 ? 6.373 27.849 -7.340 1.00 19.60 226 LEU A C 1
ATOM 3166 O O . LEU A 1 248 ? 6.180 27.622 -8.545 1.00 17.44 226 LEU A O 1
ATOM 3182 N N . SER A 1 249 ? 7.168 27.086 -6.584 1.00 19.36 227 SER A N 1
ATOM 3183 C CA . SER A 1 249 ? 7.797 25.913 -7.161 1.00 18.42 227 SER A CA 1
ATOM 3184 C C . SER A 1 249 ? 6.745 24.969 -7.706 1.00 17.94 227 SER A C 1
ATOM 3185 O O . SER A 1 249 ? 6.943 24.348 -8.756 1.00 19.20 227 SER A O 1
ATOM 3193 N N . TRP A 1 250 ? 5.663 24.763 -6.943 1.00 18.31 228 TRP A N 1
ATOM 3194 C CA . TRP A 1 250 ? 4.593 23.858 -7.380 1.00 17.63 228 TRP A CA 1
ATOM 3195 C C . TRP A 1 250 ? 4.014 24.324 -8.708 1.00 17.69 228 TRP A C 1
ATOM 3196 O O . TRP A 1 250 ? 3.839 23.535 -9.639 1.00 17.21 228 TRP A O 1
ATOM 3217 N N . LEU A 1 251 ? 3.729 25.617 -8.822 1.00 18.34 229 LEU A N 1
ATOM 3218 C CA . LEU A 1 251 ? 3.151 26.123 -10.061 1.00 15.44 229 LEU A CA 1
ATOM 3219 C C . LEU A 1 251 ? 4.151 26.077 -11.216 1.00 21.34 229 LEU A C 1
ATOM 3220 O O . LEU A 1 251 ? 3.768 25.816 -12.367 1.00 18.67 229 LEU A O 1
ATOM 3236 N N . LYS A 1 252 ? 5.424 26.379 -10.956 1.00 15.53 230 LYS A N 1
ATOM 3237 C CA . LYS A 1 252 ? 6.390 26.295 -12.043 1.00 18.55 230 LYS A CA 1
ATOM 3238 C C . LYS A 1 252 ? 6.394 24.896 -12.624 1.00 20.32 230 LYS A C 1
ATOM 3239 O O . LYS A 1 252 ? 6.440 24.718 -13.847 1.00 20.49 230 LYS A O 1
ATOM 3258 N N . ILE A 1 253 ? 6.304 23.885 -11.761 1.00 18.69 231 ILE A N 1
ATOM 3259 C CA . ILE A 1 253 ? 6.305 22.505 -12.245 1.00 23.49 231 ILE A CA 1
ATOM 3260 C C . ILE A 1 253 ? 4.987 22.176 -12.946 1.00 20.29 231 ILE A C 1
ATOM 3261 O O . ILE A 1 253 ? 4.957 21.702 -14.083 1.00 15.82 231 ILE A O 1
ATOM 3277 N N . TYR A 1 254 ? 3.870 22.371 -12.253 1.00 16.13 232 TYR A N 1
ATOM 3278 C CA . TYR A 1 254 ? 2.634 21.762 -12.721 1.00 14.99 232 TYR A CA 1
ATOM 3279 C C . TYR A 1 254 ? 1.756 22.698 -13.524 1.00 18.77 232 TYR A C 1
ATOM 3280 O O . TYR A 1 254 ? 1.009 22.224 -14.383 1.00 18.85 232 TYR A O 1
ATOM 3299 N N . LEU A 1 255 ? 1.853 24.013 -13.310 1.00 20.27 233 LEU A N 1
ATOM 3300 C CA . LEU A 1 255 ? 1.095 24.958 -14.119 1.00 20.01 233 LEU A CA 1
ATOM 3301 C C . LEU A 1 255 ? 1.867 25.363 -15.370 1.00 20.91 233 LEU A C 1
ATOM 3302 O O . LEU A 1 255 ? 1.303 25.371 -16.474 1.00 17.99 233 LEU A O 1
ATOM 3318 N N . GLU A 1 256 ? 3.152 25.704 -15.213 1.00 19.63 234 GLU A N 1
ATOM 3319 C CA . GLU A 1 256 ? 3.973 26.135 -16.329 1.00 20.65 234 GLU A CA 1
ATOM 3320 C C . GLU A 1 256 ? 4.710 24.990 -17.004 1.00 24.33 234 GLU A C 1
ATOM 3321 O O . GLU A 1 256 ? 5.287 25.190 -18.078 1.00 29.48 234 GLU A O 1
ATOM 3333 N N . LYS A 1 257 ? 4.681 23.798 -16.413 1.00 25.32 235 LYS A N 1
ATOM 3334 C CA . LYS A 1 257 ? 5.305 22.616 -16.998 1.00 28.44 235 LYS A CA 1
ATOM 3335 C C . LYS A 1 257 ? 6.810 22.825 -17.142 1.00 25.96 235 LYS A C 1
ATOM 3336 O O . LYS A 1 257 ? 7.405 22.492 -18.159 1.00 31.19 235 LYS A O 1
ATOM 3355 N N . ASN A 1 258 ? 7.435 23.395 -16.129 1.00 23.52 236 ASN A N 1
ATOM 3356 C CA . ASN A 1 258 ? 8.875 23.661 -16.146 1.00 25.37 236 ASN A CA 1
ATOM 3357 C C . ASN A 1 258 ? 9.565 22.712 -15.162 1.00 27.48 236 ASN A C 1
ATOM 3358 O O . ASN A 1 258 ? 9.663 22.984 -13.963 1.00 25.22 236 ASN A O 1
ATOM 3369 N N . ASP A 1 259 ? 10.052 21.597 -15.694 1.00 26.00 237 ASP A N 1
ATOM 3370 C CA . ASP A 1 259 ? 10.701 20.581 -14.886 1.00 32.01 237 ASP A CA 1
ATOM 3371 C C . ASP A 1 259 ? 11.998 21.043 -14.248 1.00 29.76 237 ASP A C 1
ATOM 3372 O O . ASP A 1 259 ? 12.490 20.342 -13.361 1.00 27.80 237 ASP A O 1
ATOM 3381 N N . CYS A 1 260 ? 12.579 22.170 -14.681 1.00 26.42 238 CYS A N 1
ATOM 3382 C CA . CYS A 1 260 ? 13.741 22.715 -13.967 1.00 25.74 238 CYS A CA 1
ATOM 3383 C C . CYS A 1 260 ? 13.411 22.992 -12.496 1.00 32.17 238 CYS A C 1
ATOM 3384 O O . CYS A 1 260 ? 14.320 23.064 -11.658 1.00 24.14 238 CYS A O 1
ATOM 3392 N N . TYR A 1 261 ? 12.134 23.086 -12.140 1.00 20.73 239 TYR A N 1
ATOM 3393 C CA . TYR A 1 261 ? 11.796 23.436 -10.777 1.00 24.01 239 TYR A CA 1
ATOM 3394 C C . TYR A 1 261 ? 11.512 22.215 -9.915 1.00 21.77 239 TYR A C 1
ATOM 3395 O O . TYR A 1 261 ? 11.189 22.372 -8.735 1.00 20.91 239 TYR A O 1
ATOM 3413 N N . CYS A 1 262 ? 11.661 21.009 -10.467 1.00 23.00 240 CYS A N 1
ATOM 3414 C CA . CYS A 1 262 ? 11.533 19.785 -9.671 1.00 27.99 240 CYS A CA 1
ATOM 3415 C C . CYS A 1 262 ? 12.545 19.751 -8.518 1.00 26.67 240 CYS A C 1
ATOM 3416 O O . CYS A 1 262 ? 12.185 19.584 -7.342 1.00 23.94 240 CYS A O 1
ATOM 3423 N N . SER A 1 263 ? 13.825 19.905 -8.835 1.00 25.87 241 SER A N 1
ATOM 3424 C CA . SER A 1 263 ? 14.841 19.891 -7.795 1.00 23.84 241 SER A CA 1
ATOM 3425 C C . SER A 1 263 ? 14.720 21.110 -6.894 1.00 24.42 241 SER A C 1
ATOM 3426 O O . SER A 1 263 ? 15.026 21.038 -5.695 1.00 24.64 241 SER A O 1
ATOM 3434 N N . VAL A 1 264 ? 14.234 22.221 -7.427 1.00 23.17 242 VAL A N 1
ATOM 3435 C CA . VAL A 1 264 ? 14.047 23.407 -6.594 1.00 25.41 242 VAL A CA 1
ATOM 3436 C C . VAL A 1 264 ? 13.047 23.125 -5.482 1.00 21.94 242 VAL A C 1
ATOM 3437 O O . VAL A 1 264 ? 13.307 23.390 -4.306 1.00 24.28 242 VAL A O 1
ATOM 3450 N N . LEU A 1 265 ? 11.877 22.601 -5.842 1.00 23.93 243 LEU A N 1
ATOM 3451 C CA . LEU A 1 265 ? 10.864 22.286 -4.837 1.00 23.56 243 LEU A CA 1
ATOM 3452 C C . LEU A 1 265 ? 11.420 21.353 -3.767 1.00 24.06 243 LEU A C 1
ATOM 3453 O O . LEU A 1 265 ? 11.180 21.538 -2.565 1.00 22.31 243 LEU A O 1
ATOM 3469 N N . ALA A 1 266 ? 12.127 20.313 -4.200 1.00 22.77 244 ALA A N 1
ATOM 3470 C CA . ALA A 1 266 ? 12.700 19.357 -3.267 1.00 26.48 244 ALA A CA 1
ATOM 3471 C C . ALA A 1 266 ? 13.573 20.075 -2.262 1.00 25.10 244 ALA A C 1
ATOM 3472 O O . ALA A 1 266 ? 13.467 19.849 -1.042 1.00 26.99 244 ALA A O 1
ATOM 3479 N N . THR A 1 267 ? 14.436 20.969 -2.765 1.00 24.23 245 THR A N 1
ATOM 3480 C CA . THR A 1 267 ? 15.301 21.733 -1.881 1.00 20.72 245 THR A CA 1
ATOM 3481 C C . THR A 1 267 ? 14.477 22.639 -1.004 1.00 23.20 245 THR A C 1
ATOM 3482 O O . THR A 1 267 ? 14.744 22.752 0.192 1.00 20.58 245 THR A O 1
ATOM 3493 N N . ALA A 1 268 ? 13.474 23.311 -1.585 1.00 24.69 246 ALA A N 1
ATOM 3494 C CA . ALA A 1 268 ? 12.660 24.210 -0.778 1.00 28.02 246 ALA A CA 1
ATOM 3495 C C . ALA A 1 268 ? 11.961 23.439 0.341 1.00 24.81 246 ALA A C 1
ATOM 3496 O O . ALA A 1 268 ? 11.762 23.963 1.441 1.00 21.92 246 ALA A O 1
ATOM 3503 N N . ILE A 1 269 ? 11.582 22.194 0.083 1.00 24.23 247 ILE A N 1
ATOM 3504 C CA . ILE A 1 269 ? 10.879 21.430 1.103 1.00 21.53 247 ILE A CA 1
ATOM 3505 C C . ILE A 1 269 ? 11.812 21.115 2.266 1.00 25.68 247 ILE A C 1
ATOM 3506 O O . ILE A 1 269 ? 11.495 21.393 3.428 1.00 23.14 247 ILE A O 1
ATOM 3522 N N . VAL A 1 270 ? 12.986 20.554 1.967 1.00 22.26 248 VAL A N 1
ATOM 3523 C CA . VAL A 1 270 ? 14.003 20.344 3.000 1.00 26.01 248 VAL A CA 1
ATOM 3524 C C . VAL A 1 270 ? 14.250 21.639 3.769 1.00 27.03 248 VAL A C 1
ATOM 3525 O O . VAL A 1 270 ? 14.124 21.684 4.997 1.00 23.00 248 VAL A O 1
ATOM 3538 N N . ASN A 1 271 ? 14.571 22.720 3.055 1.00 24.03 249 ASN A N 1
ATOM 3539 C CA . ASN A 1 271 ? 14.865 23.983 3.728 1.00 23.86 249 ASN A CA 1
ATOM 3540 C C . ASN A 1 271 ? 13.716 24.452 4.619 1.00 30.05 249 ASN A C 1
ATOM 3541 O O . ASN A 1 271 ? 13.949 25.105 5.643 1.00 33.61 249 ASN A O 1
ATOM 3552 N N . SER A 1 272 ? 12.484 24.103 4.270 1.00 27.76 250 SER A N 1
ATOM 3553 C CA . SER A 1 272 ? 11.297 24.614 4.940 1.00 31.12 250 SER A CA 1
ATOM 3554 C C . SER A 1 272 ? 10.890 23.796 6.158 1.00 27.13 250 SER A C 1
ATOM 3555 O O . SER A 1 272 ? 9.982 24.213 6.889 1.00 27.26 250 SER A O 1
ATOM 3563 N N . THR A 1 273 ? 11.547 22.658 6.404 1.00 24.15 251 THR A N 1
ATOM 3564 C CA . THR A 1 273 ? 11.119 21.762 7.478 1.00 26.44 251 THR A CA 1
ATOM 3565 C C . THR A 1 273 ? 11.280 22.417 8.835 1.00 28.00 251 THR A C 1
ATOM 3566 O O . THR A 1 273 ? 10.509 22.140 9.762 1.00 26.81 251 THR A O 1
ATOM 3577 N N . THR A 1 274 ? 12.256 23.315 8.955 1.00 23.57 252 THR A N 1
ATOM 3578 C CA . THR A 1 274 ? 12.451 24.032 10.199 1.00 31.48 252 THR A CA 1
ATOM 3579 C C . THR A 1 274 ? 11.173 24.721 10.663 1.00 30.45 252 THR A C 1
ATOM 3580 O O . THR A 1 274 ? 10.954 24.853 11.870 1.00 29.20 252 THR A O 1
ATOM 3591 N N . VAL A 1 275 ? 10.310 25.169 9.747 1.00 25.22 253 VAL A N 1
ATOM 3592 C CA . VAL A 1 275 ? 9.120 25.896 10.182 1.00 30.57 253 VAL A CA 1
ATOM 3593 C C . VAL A 1 275 ? 7.861 25.051 10.079 1.00 25.25 253 VAL A C 1
ATOM 3594 O O . VAL A 1 275 ? 6.769 25.558 10.319 1.00 24.54 253 VAL A O 1
ATOM 3607 N N . SER A 1 276 ? 7.978 23.783 9.734 1.00 23.11 254 SER A N 1
ATOM 3608 C CA . SER A 1 276 ? 6.806 22.930 9.612 1.00 25.86 254 SER A CA 1
ATOM 3609 C C . SER A 1 276 ? 6.631 22.050 10.832 1.00 26.98 254 SER A C 1
ATOM 3610 O O . SER A 1 276 ? 7.577 21.746 11.555 1.00 28.13 254 SER A O 1
ATOM 3618 N N . SER A 1 277 ? 5.403 21.587 11.017 1.00 24.78 255 SER A N 1
ATOM 3619 C CA . SER A 1 277 ? 5.115 20.584 12.026 1.00 28.41 255 SER A CA 1
ATOM 3620 C C . SER A 1 277 ? 4.660 19.284 11.401 1.00 28.70 255 SER A C 1
ATOM 3621 O O . SER A 1 277 ? 4.520 18.287 12.115 1.00 24.63 255 SER A O 1
ATOM 3629 N N . LYS A 1 278 ? 4.432 19.286 10.086 1.00 23.39 256 LYS A N 1
ATOM 3630 C CA . LYS A 1 278 ? 3.985 18.126 9.330 1.00 27.28 256 LYS A CA 1
ATOM 3631 C C . LYS A 1 278 ? 4.164 18.374 7.839 1.00 22.97 256 LYS A C 1
ATOM 3632 O O . LYS A 1 278 ? 3.733 19.415 7.317 1.00 19.01 256 LYS A O 1
ATOM 3651 N N . ILE A 1 279 ? 4.770 17.420 7.146 1.00 20.90 257 ILE A N 1
ATOM 3652 C CA . ILE A 1 279 ? 4.867 17.429 5.691 1.00 24.16 257 ILE A CA 1
ATOM 3653 C C . ILE A 1 279 ? 4.512 16.037 5.219 1.00 24.30 257 ILE A C 1
ATOM 3654 O O . ILE A 1 279 ? 5.062 15.058 5.732 1.00 24.73 257 ILE A O 1
ATOM 3670 N N . SER A 1 280 ? 3.623 15.946 4.238 1.00 18.64 258 SER A N 1
ATOM 3671 C CA . SER A 1 280 ? 3.312 14.692 3.566 1.00 19.92 258 SER A CA 1
ATOM 3672 C C . SER A 1 280 ? 3.467 14.893 2.073 1.00 24.19 258 SER A C 1
ATOM 3673 O O . SER A 1 280 ? 2.822 15.774 1.492 1.00 24.70 258 SER A O 1
ATOM 3681 N N . GLN A 1 281 ? 4.285 14.081 1.448 1.00 19.96 259 GLN A N 1
ATOM 3682 C CA . GLN A 1 281 ? 4.550 14.219 0.024 1.00 22.43 259 GLN A CA 1
ATOM 3683 C C . GLN A 1 281 ? 4.071 12.982 -0.702 1.00 24.20 259 GLN A C 1
ATOM 3684 O O . GLN A 1 281 ? 4.289 11.865 -0.231 1.00 25.05 259 GLN A O 1
ATOM 3698 N N . SER A 1 282 ? 3.482 13.179 -1.881 1.00 20.49 260 SER A N 1
ATOM 3699 C CA . SER A 1 282 ? 3.060 12.072 -2.747 1.00 23.87 260 SER A CA 1
ATOM 3700 C C . SER A 1 282 ? 2.962 12.656 -4.163 1.00 23.64 260 SER A C 1
ATOM 3701 O O . SER A 1 282 ? 1.892 12.878 -4.734 1.00 20.35 260 SER A O 1
ATOM 3709 N N . TYR A 1 283 ? 4.119 12.915 -4.752 1.00 21.96 261 TYR A N 1
ATOM 3710 C CA . TYR A 1 283 ? 4.119 13.557 -6.051 1.00 21.67 261 TYR A CA 1
ATOM 3711 C C . TYR A 1 283 ? 5.299 13.098 -6.881 1.00 28.01 261 TYR A C 1
ATOM 3712 O O . TYR A 1 283 ? 6.369 12.749 -6.363 1.00 24.58 261 TYR A O 1
ATOM 3730 N N . GLN A 1 284 ? 5.095 13.149 -8.190 1.00 23.09 262 GLN A N 1
ATOM 3731 C CA . GLN A 1 284 ? 6.081 12.716 -9.156 1.00 26.04 262 GLN A CA 1
ATOM 3732 C C . GLN A 1 284 ? 6.484 13.871 -10.064 1.00 27.98 262 GLN A C 1
ATOM 3733 O O . GLN A 1 284 ? 5.652 14.695 -10.454 1.00 21.87 262 GLN A O 1
ATOM 3747 N N . CYS A 1 285 ? 7.736 13.844 -10.512 1.00 28.37 263 CYS A N 1
ATOM 3748 C CA . CYS A 1 285 ? 8.439 15.046 -10.917 1.00 30.33 263 CYS A CA 1
ATOM 3749 C C . CYS A 1 285 ? 9.691 14.640 -11.657 1.00 33.11 263 CYS A C 1
ATOM 3750 O O . CYS A 1 285 ? 10.360 13.692 -11.244 1.00 31.67 263 CYS A O 1
ATOM 3757 N N . ASN A 1 286 ? 9.950 15.278 -12.791 1.00 38.07 264 ASN A N 1
ATOM 3758 C CA . ASN A 1 286 ? 11.105 14.970 -13.619 1.00 42.65 264 ASN A CA 1
ATOM 3759 C C . ASN A 1 286 ? 12.188 15.991 -13.346 1.00 43.58 264 ASN A C 1
ATOM 3760 O O . ASN A 1 286 ? 11.980 17.180 -13.593 1.00 39.47 264 ASN A O 1
ATOM 3771 N N . ASN A 1 287 ? 13.344 15.544 -12.880 1.00 42.72 265 ASN A N 1
ATOM 3772 C CA . ASN A 1 287 ? 14.450 16.476 -12.761 1.00 43.61 265 ASN A CA 1
ATOM 3773 C C . ASN A 1 287 ? 15.448 16.237 -13.897 1.00 38.97 265 ASN A C 1
ATOM 3774 O O . ASN A 1 287 ? 15.200 15.473 -14.840 1.00 39.42 265 ASN A O 1
ATOM 3785 N N . ALA A 1 288 ? 16.593 16.911 -13.809 1.00 43.12 266 ALA A N 1
ATOM 3786 C CA . ALA A 1 288 ? 17.586 16.850 -14.873 1.00 48.39 266 ALA A CA 1
ATOM 3787 C C . ALA A 1 288 ? 18.097 15.433 -15.095 1.00 42.73 266 ALA A C 1
ATOM 3788 O O . ALA A 1 288 ? 18.445 15.072 -16.222 1.00 48.36 266 ALA A O 1
ATOM 3795 N N . LEU A 1 289 ? 18.130 14.609 -14.047 1.00 42.25 267 LEU A N 1
ATOM 3796 C CA . LEU A 1 289 ? 18.732 13.285 -14.149 1.00 41.57 267 LEU A CA 1
ATOM 3797 C C . LEU A 1 289 ? 17.725 12.158 -14.345 1.00 39.91 267 LEU A C 1
ATOM 3798 O O . LEU A 1 289 ? 18.087 11.116 -14.906 1.00 42.63 267 LEU A O 1
ATOM 3814 N N . GLY A 1 290 ? 16.477 12.321 -13.907 1.00 38.80 268 GLY A N 1
ATOM 3815 C CA . GLY A 1 290 ? 15.485 11.279 -14.096 1.00 42.38 268 GLY A CA 1
ATOM 3816 C C . GLY A 1 290 ? 14.145 11.551 -13.444 1.00 35.69 268 GLY A C 1
ATOM 3817 O O . GLY A 1 290 ? 13.735 12.701 -13.305 1.00 40.98 268 GLY A O 1
ATOM 3821 N N . VAL A 1 291 ? 13.445 10.504 -13.028 1.00 31.54 269 VAL A N 1
ATOM 3822 C CA . VAL A 1 291 ? 12.103 10.635 -12.473 1.00 32.32 269 VAL A CA 1
ATOM 3823 C C . VAL A 1 291 ? 12.169 10.398 -10.968 1.00 27.91 269 VAL A C 1
ATOM 3824 O O . VAL A 1 291 ? 12.700 9.376 -10.517 1.00 24.01 269 VAL A O 1
ATOM 3837 N N . VAL A 1 292 ? 11.607 11.322 -10.190 1.00 20.87 270 VAL A N 1
ATOM 3838 C CA . VAL A 1 292 ? 11.527 11.181 -8.735 1.00 27.83 270 VAL A CA 1
ATOM 3839 C C . VAL A 1 292 ? 10.060 11.030 -8.328 1.00 34.75 270 VAL A C 1
ATOM 3840 O O . VAL A 1 292 ? 9.215 11.890 -8.650 1.00 25.00 270 VAL A O 1
ATOM 3853 N N . ASP A 1 293 ? 9.757 9.922 -7.643 1.00 25.25 271 ASP A N 1
ATOM 3854 C CA . ASP A 1 293 ? 8.445 9.642 -7.057 1.00 26.59 271 ASP A CA 1
ATOM 3855 C C . ASP A 1 293 ? 8.597 9.798 -5.539 1.00 40.20 271 ASP A C 1
ATOM 3856 O O . ASP A 1 293 ? 9.077 8.879 -4.864 1.00 31.41 271 ASP A O 1
ATOM 3865 N N . SER A 1 294 ? 8.190 10.951 -5.003 1.00 27.52 272 SER A N 1
ATOM 3866 C CA . SER A 1 294 ? 8.391 11.271 -3.596 1.00 34.09 272 SER A CA 1
ATOM 3867 C C . SER A 1 294 ? 7.136 10.907 -2.812 1.00 35.94 272 SER A C 1
ATOM 3868 O O . SER A 1 294 ? 6.035 11.342 -3.168 1.00 25.25 272 SER A O 1
ATOM 3876 N N . LYS A 1 295 ? 7.305 10.082 -1.763 1.00 34.15 273 LYS A N 1
ATOM 3877 C CA . LYS A 1 295 ? 6.220 9.713 -0.860 1.00 38.07 273 LYS A CA 1
ATOM 3878 C C . LYS A 1 295 ? 6.605 9.877 0.613 1.00 31.38 273 LYS A C 1
ATOM 3879 O O . LYS A 1 295 ? 6.008 9.252 1.481 1.00 45.32 273 LYS A O 1
ATOM 3898 N N . THR A 1 296 ? 7.555 10.723 0.917 1.00 31.97 274 THR A N 1
ATOM 3899 C CA . THR A 1 296 ? 8.057 10.896 2.268 1.00 34.55 274 THR A CA 1
ATOM 3900 C C . THR A 1 296 ? 7.089 11.652 3.156 1.00 28.06 274 THR A C 1
ATOM 3901 O O . THR A 1 296 ? 6.360 12.540 2.713 1.00 31.28 274 THR A O 1
ATOM 3912 N N . ARG A 1 297 ? 7.217 11.394 4.455 1.00 27.16 275 ARG A N 1
ATOM 3913 C CA . ARG A 1 297 ? 6.483 12.120 5.487 1.00 29.05 275 ARG A CA 1
ATOM 3914 C C . ARG A 1 297 ? 7.389 12.588 6.632 1.00 32.00 275 ARG A C 1
ATOM 3915 O O . ARG A 1 297 ? 8.300 11.873 7.066 1.00 24.67 275 ARG A O 1
ATOM 3936 N N . PHE A 1 298 ? 7.119 13.806 7.106 1.00 21.54 276 PHE A N 1
ATOM 3937 C CA . PHE A 1 298 ? 7.758 14.406 8.268 1.00 25.88 276 PHE A CA 1
ATOM 3938 C C . PHE A 1 298 ? 6.674 14.667 9.302 1.00 26.19 276 PHE A C 1
ATOM 3939 O O . PHE A 1 298 ? 5.575 15.118 8.960 1.00 21.45 276 PHE A O 1
ATOM 3956 N N . ASN A 1 299 ? 6.991 14.384 10.562 1.00 28.03 277 ASN A N 1
ATOM 3957 C CA . ASN A 1 299 ? 6.106 14.655 11.689 1.00 27.82 277 ASN A CA 1
ATOM 3958 C C . ASN A 1 299 ? 6.965 15.045 12.882 1.00 29.86 277 ASN A C 1
ATOM 3959 O O . ASN A 1 299 ? 8.063 14.509 13.077 1.00 27.34 277 ASN A O 1
ATOM 3970 N N . LEU A 1 300 ? 6.457 15.967 13.683 1.00 30.17 278 LEU A N 1
ATOM 3971 C CA . LEU A 1 300 ? 7.132 16.346 14.927 1.00 37.36 278 LEU A CA 1
ATOM 3972 C C . LEU A 1 300 ? 7.243 15.201 15.916 1.00 31.32 278 LEU A C 1
ATOM 3973 O O . LEU A 1 300 ? 6.410 14.296 15.900 1.00 36.00 278 LEU A O 1
#